Protein AF-Q2H5M7-F1 (afdb_monomer_lite)

Organism: Chaetomium globosum (strain ATCC 6205 / CBS 148.51 / DSM 1962 / NBRC 6347 / NRRL 1970) (NCBI:txid306901)

Radius of gyration: 56.53 Å; chains: 1; bounding box: 96×39×162 Å

Sequence (208 aa):
MTDFNNRRKSEQCAASESHHDEADDTHYQDSTDSLDLLLLPDGDDDDLNPNPDDHDAREHLRPSTTTKIITMAVVIVAVLLLGFVVVEGARALANIAATVVSCIHICCERGRAMIEAAIDRAHRHAVESEARMDALLENHRAPIDDFSARMDEFRARMHDYHARMDNSWAGRNRNHDGDPLGGFGAGLYDTEADLEDIGALLDDLLAD

pLDDT: mean 70.84, std 22.93, range [33.31, 96.94]

Structure (mmCIF, N/CA/C/O backbone):
data_AF-Q2H5M7-F1
#
_entry.id   AF-Q2H5M7-F1
#
loop_
_atom_site.group_PDB
_atom_site.id
_atom_site.type_symbol
_atom_site.label_atom_id
_atom_site.label_alt_id
_atom_site.label_comp_id
_atom_site.label_asym_id
_atom_site.label_entity_id
_atom_site.label_seq_id
_atom_site.pdbx_PDB_ins_code
_atom_site.Cartn_x
_atom_site.Cartn_y
_atom_site.Cartn_z
_atom_site.occupancy
_atom_site.B_iso_or_equiv
_atom_site.auth_seq_id
_atom_site.auth_comp_id
_atom_site.auth_asym_id
_atom_site.auth_atom_id
_atom_site.pdbx_PDB_model_num
ATOM 1 N N . MET A 1 1 ? -13.305 0.702 -23.051 1.00 49.25 1 MET A N 1
ATOM 2 C CA . MET A 1 1 ? -14.562 0.614 -22.281 1.00 49.25 1 MET A CA 1
ATOM 3 C C . MET A 1 1 ? -14.812 -0.850 -21.969 1.00 49.25 1 MET A C 1
ATOM 5 O O . MET A 1 1 ? -15.541 -1.468 -22.718 1.00 49.25 1 MET A O 1
ATOM 9 N N . THR A 1 2 ? -14.145 -1.377 -20.931 1.00 41.59 2 THR A N 1
ATOM 10 C CA . THR A 1 2 ? -14.387 -2.670 -20.246 1.00 41.59 2 THR A CA 1
ATOM 11 C C . THR A 1 2 ? -13.198 -2.926 -19.318 1.00 41.59 2 THR A C 1
ATOM 13 O O . THR A 1 2 ? -12.205 -3.464 -19.775 1.00 41.59 2 THR A O 1
ATOM 16 N N . ASP A 1 3 ? -13.265 -2.469 -18.062 1.00 41.31 3 ASP A N 1
ATOM 17 C CA . ASP A 1 3 ? -12.478 -3.048 -16.948 1.00 41.31 3 ASP A CA 1
ATOM 18 C C . ASP A 1 3 ? -12.943 -2.526 -15.575 1.00 41.31 3 ASP A C 1
ATOM 20 O O . ASP A 1 3 ? -12.174 -2.170 -14.688 1.00 41.31 3 ASP A O 1
ATOM 24 N N . PHE A 1 4 ? -14.265 -2.475 -15.384 1.00 42.41 4 PHE A N 1
ATOM 25 C CA . PHE A 1 4 ? -14.885 -2.079 -14.111 1.00 42.41 4 PHE A CA 1
ATOM 26 C C . PHE A 1 4 ? -15.520 -3.250 -13.342 1.00 42.41 4 PHE A C 1
ATOM 28 O O . PHE A 1 4 ? -16.148 -3.034 -12.309 1.00 42.41 4 PHE A O 1
ATOM 35 N N . ASN A 1 5 ? -15.344 -4.495 -13.801 1.00 47.84 5 ASN A N 1
ATOM 36 C CA . ASN A 1 5 ? -16.128 -5.633 -13.302 1.00 47.84 5 ASN A CA 1
ATOM 37 C C . ASN A 1 5 ? -15.417 -6.586 -12.330 1.00 47.84 5 ASN A C 1
ATOM 39 O O . ASN A 1 5 ? -16.055 -7.526 -11.867 1.00 47.84 5 ASN A O 1
ATOM 43 N N . ASN A 1 6 ? -14.165 -6.337 -11.932 1.00 44.22 6 ASN A N 1
ATOM 44 C CA . ASN A 1 6 ? -13.451 -7.247 -11.019 1.00 44.22 6 ASN A CA 1
ATOM 45 C C . ASN A 1 6 ? -13.185 -6.708 -9.603 1.00 44.22 6 ASN A C 1
ATOM 47 O O . ASN A 1 6 ? -12.490 -7.356 -8.827 1.00 44.22 6 ASN A O 1
ATOM 51 N N . ARG A 1 7 ? -13.790 -5.578 -9.203 1.00 41.72 7 ARG A N 1
ATOM 52 C CA . ARG A 1 7 ? -13.573 -4.969 -7.870 1.00 41.72 7 ARG A CA 1
ATOM 53 C C . ARG A 1 7 ? -14.786 -4.985 -6.929 1.00 41.72 7 ARG A C 1
ATOM 55 O O . ARG A 1 7 ? -14.867 -4.172 -6.018 1.00 41.72 7 ARG A O 1
ATOM 62 N N . ARG A 1 8 ? -15.736 -5.902 -7.136 1.00 43.94 8 ARG A N 1
ATOM 63 C CA . ARG A 1 8 ? -16.896 -6.100 -6.238 1.00 43.94 8 ARG A CA 1
ATOM 64 C C . ARG A 1 8 ? -17.046 -7.528 -5.706 1.00 43.94 8 ARG A C 1
ATOM 66 O O . ARG A 1 8 ? -18.112 -7.891 -5.230 1.00 43.94 8 ARG A O 1
ATOM 73 N N . LYS A 1 9 ? -15.990 -8.346 -5.780 1.00 41.69 9 LYS A N 1
ATOM 74 C CA . LYS A 1 9 ? -16.048 -9.768 -5.397 1.00 41.69 9 LYS A CA 1
ATOM 75 C C . LYS A 1 9 ? -15.256 -10.150 -4.140 1.00 41.69 9 LYS A C 1
ATOM 77 O O . LYS A 1 9 ? -15.117 -11.335 -3.875 1.00 41.69 9 LYS A O 1
ATOM 82 N N . SER A 1 10 ? -14.767 -9.185 -3.354 1.00 40.69 10 SER A N 1
ATOM 83 C CA . SER A 1 10 ? -14.049 -9.467 -2.094 1.00 40.69 10 SER A CA 1
ATOM 84 C C . SER A 1 10 ? -14.607 -8.759 -0.855 1.00 40.69 10 SER A C 1
ATOM 86 O O . SER A 1 10 ? -14.006 -8.843 0.208 1.00 40.69 10 SER A O 1
ATOM 88 N N . GLU A 1 11 ? -15.757 -8.093 -0.957 1.00 40.66 11 GLU A N 1
ATOM 89 C CA . GLU A 1 11 ? -16.426 -7.444 0.179 1.00 40.66 11 GLU A CA 1
ATOM 90 C C . GLU A 1 11 ? -17.858 -7.969 0.304 1.00 40.66 11 GLU A C 1
ATOM 92 O O . GLU A 1 11 ? -18.816 -7.237 0.095 1.00 40.66 11 GLU A O 1
ATOM 97 N N . GLN A 1 12 ? -18.010 -9.269 0.565 1.00 40.12 12 GLN A N 1
ATOM 98 C CA . GLN A 1 12 ? -19.284 -9.872 0.982 1.00 40.12 12 GLN A CA 1
ATOM 99 C C . GLN A 1 12 ? -19.043 -11.291 1.528 1.00 40.12 12 GLN A C 1
ATOM 101 O O . GLN A 1 12 ? -19.531 -12.278 1.000 1.00 40.12 12 GLN A O 1
ATOM 106 N N . CYS A 1 13 ? -18.254 -11.396 2.598 1.00 40.41 13 CYS A N 1
ATOM 107 C CA . CYS A 1 13 ? -18.181 -12.600 3.431 1.00 40.41 13 CYS A CA 1
ATOM 108 C C . CYS A 1 13 ? -18.216 -12.178 4.902 1.00 40.41 13 CYS A C 1
ATOM 110 O O . CYS A 1 13 ? -17.179 -12.184 5.552 1.00 40.41 13 CYS A O 1
ATOM 112 N N . ALA A 1 14 ? -19.377 -11.721 5.385 1.00 41.59 14 ALA A N 1
ATOM 113 C CA . ALA A 1 14 ? -19.792 -11.777 6.797 1.00 41.59 14 ALA A CA 1
ATOM 114 C C . ALA A 1 14 ? -21.118 -11.021 6.996 1.00 41.59 14 ALA A C 1
ATOM 116 O O . ALA A 1 14 ? -21.173 -10.029 7.714 1.00 41.59 14 ALA A O 1
ATOM 117 N N . ALA A 1 15 ? -22.190 -11.457 6.340 1.00 40.22 15 ALA A N 1
ATOM 118 C CA . ALA A 1 15 ? -23.546 -11.173 6.800 1.00 40.22 15 ALA A CA 1
ATOM 119 C C . ALA A 1 15 ? -24.530 -12.105 6.092 1.00 40.22 15 ALA A C 1
ATOM 121 O O . ALA A 1 15 ? -24.390 -12.353 4.896 1.00 40.22 15 ALA A O 1
ATOM 122 N N . SER A 1 16 ? -25.557 -12.517 6.835 1.00 41.56 16 SER A N 1
ATOM 123 C CA . SER A 1 16 ? -26.788 -13.186 6.390 1.00 41.56 16 SER A CA 1
ATOM 124 C C . SER A 1 16 ? -26.665 -14.625 5.879 1.00 41.56 16 SER A C 1
ATOM 126 O O . SER A 1 16 ? -26.624 -14.872 4.681 1.00 41.56 16 SER A O 1
ATOM 128 N N . GLU A 1 17 ? -26.772 -15.574 6.810 1.00 35.78 17 GLU A N 1
ATOM 129 C CA . GLU A 1 17 ? -27.404 -16.866 6.534 1.00 35.78 17 GLU A CA 1
ATOM 130 C C . GLU A 1 17 ? -28.449 -17.119 7.630 1.00 35.78 17 GLU A C 1
ATOM 132 O O . GLU A 1 17 ? -28.145 -17.476 8.767 1.00 35.78 17 GLU A O 1
ATOM 137 N N . SER A 1 18 ? -29.694 -16.788 7.293 1.00 35.53 18 SER A N 1
ATOM 138 C CA . SER A 1 18 ? -30.899 -17.036 8.079 1.00 35.53 18 SER A CA 1
ATOM 139 C C . SER A 1 18 ? -32.013 -17.455 7.121 1.00 35.53 18 SER A C 1
ATOM 141 O O . SER A 1 18 ? -32.457 -16.624 6.333 1.00 35.53 18 SER A O 1
ATOM 143 N N . HIS A 1 19 ? -32.420 -18.723 7.180 1.00 33.31 19 HIS A N 1
ATOM 144 C CA . HIS A 1 19 ? -33.776 -19.263 6.955 1.00 33.31 19 HIS A CA 1
ATOM 145 C C . HIS A 1 19 ? -33.674 -20.799 7.063 1.00 33.31 19 HIS A C 1
ATOM 147 O O . HIS A 1 19 ? -32.799 -21.390 6.444 1.00 33.31 19 HIS A O 1
ATOM 153 N N . HIS A 1 20 ? -34.264 -21.414 8.093 1.00 34.91 20 HIS A N 1
ATOM 154 C CA . HIS A 1 20 ? -35.629 -21.977 8.154 1.00 34.91 20 HIS A CA 1
ATOM 155 C C . HIS A 1 20 ? -35.854 -23.190 7.244 1.00 34.91 20 HIS A C 1
ATOM 157 O O . HIS A 1 20 ? -35.873 -23.029 6.036 1.00 34.91 20 HIS A O 1
ATOM 163 N N . ASP A 1 21 ? -36.052 -24.341 7.896 1.00 38.50 21 ASP A N 1
ATOM 164 C CA . ASP A 1 21 ? -37.093 -25.366 7.688 1.00 38.50 21 ASP A CA 1
ATOM 165 C C . ASP A 1 21 ? -37.137 -26.131 9.038 1.00 38.50 21 ASP A C 1
ATOM 167 O O . ASP A 1 21 ? -36.119 -26.659 9.482 1.00 38.50 21 ASP A O 1
ATOM 171 N N . GLU A 1 22 ? -38.084 -25.898 9.949 1.00 38.22 22 GLU A N 1
ATOM 172 C CA . GLU A 1 22 ? -39.487 -26.350 9.972 1.00 38.22 22 GLU A CA 1
ATOM 173 C C . GLU A 1 22 ? -39.629 -27.875 10.171 1.00 38.22 22 GLU A C 1
ATOM 175 O O . GLU A 1 22 ? -39.551 -28.672 9.243 1.00 38.22 22 GLU A O 1
ATOM 180 N N . ALA A 1 23 ? -39.804 -28.251 11.441 1.00 40.84 23 ALA A N 1
ATOM 181 C CA . ALA A 1 23 ? -40.505 -29.434 11.949 1.00 40.84 23 ALA A CA 1
ATOM 182 C C . ALA A 1 23 ? -40.756 -29.125 13.440 1.00 40.84 23 ALA A C 1
ATOM 184 O O . ALA A 1 23 ? -39.828 -29.125 14.245 1.00 40.84 23 ALA A O 1
ATOM 185 N N . ASP A 1 24 ? -41.856 -28.451 13.764 1.00 37.25 24 ASP A N 1
ATOM 186 C CA . ASP A 1 24 ? -43.160 -29.072 14.023 1.00 37.25 24 ASP A CA 1
ATOM 187 C C . ASP A 1 24 ? -43.088 -29.969 15.266 1.00 37.25 24 ASP A C 1
ATOM 189 O O . ASP A 1 24 ? -42.767 -31.149 15.190 1.00 37.25 24 ASP A O 1
ATOM 193 N N . ASP A 1 25 ? -43.308 -29.355 16.428 1.00 41.97 25 ASP A N 1
ATOM 194 C CA . ASP A 1 25 ? -44.145 -29.975 17.447 1.00 41.97 25 ASP A CA 1
ATOM 195 C C . ASP A 1 25 ? -44.762 -28.882 18.328 1.00 41.97 25 ASP A C 1
ATOM 197 O O . ASP A 1 25 ? -44.135 -28.173 19.119 1.00 41.97 25 ASP A O 1
ATOM 201 N N . THR A 1 26 ? -46.048 -28.730 18.072 1.00 47.38 26 THR A N 1
ATOM 202 C CA . THR A 1 26 ? -47.086 -27.992 18.770 1.00 47.38 26 THR A CA 1
ATOM 203 C C . THR A 1 26 ? -46.989 -28.017 20.300 1.00 47.38 26 THR A C 1
ATOM 205 O O . THR A 1 26 ? -47.054 -29.082 20.908 1.00 47.38 26 THR A O 1
ATOM 208 N N . HIS A 1 27 ? -47.018 -26.839 20.933 1.00 36.56 27 HIS A N 1
ATOM 209 C CA . HIS A 1 27 ? -48.051 -26.538 21.934 1.00 36.56 27 HIS A CA 1
ATOM 210 C C . HIS A 1 27 ? -48.097 -25.034 22.246 1.00 36.56 27 HIS A C 1
ATOM 212 O O . HIS A 1 27 ? -47.328 -24.503 23.043 1.00 36.56 27 HIS A O 1
ATOM 218 N N . TYR A 1 28 ? -49.039 -24.349 21.601 1.00 40.56 28 TYR A N 1
ATOM 219 C CA . TYR A 1 28 ? -49.563 -23.061 22.043 1.00 40.56 28 TYR A CA 1
ATOM 220 C C . TYR A 1 28 ? -50.776 -23.337 22.935 1.00 40.56 28 TYR A C 1
ATOM 222 O O . TYR A 1 28 ? -51.647 -24.102 22.525 1.00 40.56 28 TYR A O 1
ATOM 230 N N . GLN A 1 29 ? -50.806 -22.731 24.120 1.00 36.44 29 GLN A N 1
ATOM 231 C CA . GLN A 1 29 ? -51.981 -22.273 24.885 1.00 36.44 29 GLN A CA 1
ATOM 232 C C . GLN A 1 29 ? -51.416 -21.728 26.205 1.00 36.44 29 GLN A C 1
ATOM 234 O O . GLN A 1 29 ? -50.923 -22.476 27.039 1.00 36.44 29 GLN A O 1
ATOM 239 N N . ASP A 1 30 ? -51.168 -20.425 26.320 1.00 38.91 30 ASP A N 1
ATOM 240 C CA . ASP A 1 30 ? -52.175 -19.402 26.642 1.00 38.91 30 ASP A CA 1
ATOM 241 C C . ASP A 1 30 ? -53.182 -19.891 27.685 1.00 38.91 30 ASP A C 1
ATOM 243 O O . ASP A 1 30 ? -54.111 -20.629 27.369 1.00 38.91 30 ASP A O 1
ATOM 247 N N . SER A 1 31 ? -52.930 -19.528 28.942 1.00 44.53 31 SER A N 1
ATOM 248 C CA . SER A 1 31 ? -53.847 -19.668 30.076 1.00 44.53 31 SER A CA 1
ATOM 249 C C . SER A 1 31 ? -53.333 -18.802 31.231 1.00 44.53 31 SER A C 1
ATOM 251 O O . SER A 1 31 ? -52.91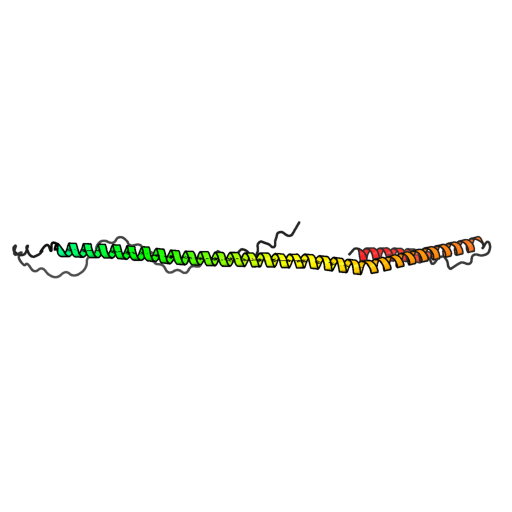7 -19.289 32.281 1.00 44.53 31 SER A O 1
ATOM 253 N N . THR A 1 32 ? -53.329 -17.486 31.033 1.00 49.38 32 THR A N 1
ATOM 254 C CA . THR A 1 32 ? -53.773 -16.612 32.122 1.00 49.38 32 THR A CA 1
ATOM 255 C C . THR A 1 32 ? -55.296 -16.658 32.101 1.00 49.38 32 THR A C 1
ATOM 257 O O . THR A 1 32 ? -55.874 -16.311 31.079 1.00 49.38 32 THR A O 1
ATOM 260 N N . ASP A 1 33 ? -55.884 -17.115 33.208 1.00 41.78 33 ASP A N 1
ATOM 261 C CA . ASP A 1 33 ? -57.319 -17.221 33.530 1.00 41.78 33 ASP A CA 1
ATOM 262 C C . ASP A 1 33 ? -57.863 -18.655 33.593 1.00 41.78 33 ASP A C 1
ATOM 264 O O . ASP A 1 33 ? -58.466 -19.181 32.663 1.00 41.78 33 ASP A O 1
ATOM 268 N N . SER A 1 34 ? -57.753 -19.247 34.783 1.00 41.75 34 SER A N 1
ATOM 269 C CA . SER A 1 34 ? -58.792 -20.133 35.311 1.00 41.75 34 SER A CA 1
ATOM 270 C C . SER A 1 34 ? -58.823 -20.018 36.835 1.00 41.75 34 SER A C 1
ATOM 272 O O . SER A 1 34 ? -58.061 -20.661 37.560 1.00 41.75 34 SER A O 1
ATOM 274 N N . LEU A 1 35 ? -59.702 -19.130 37.294 1.00 46.97 35 LEU A N 1
ATOM 275 C CA . LEU A 1 35 ? -60.385 -19.252 38.574 1.00 46.97 35 LEU A CA 1
ATOM 276 C C . LEU A 1 35 ? -61.159 -20.585 38.620 1.00 46.97 35 LEU A C 1
ATOM 278 O O . LEU A 1 35 ? -61.612 -21.065 37.585 1.00 46.97 35 LEU A O 1
ATOM 282 N N . ASP A 1 36 ? -61.360 -21.085 39.840 1.00 41.19 36 ASP A N 1
ATOM 283 C CA . ASP A 1 36 ? -62.400 -22.040 40.253 1.00 41.19 36 ASP A CA 1
ATOM 284 C C . ASP A 1 36 ? -62.380 -23.482 39.708 1.00 41.19 36 ASP A C 1
ATOM 286 O O . ASP A 1 36 ? -62.808 -23.760 38.593 1.00 41.19 36 ASP A O 1
ATOM 290 N N . LEU A 1 37 ? -61.987 -24.423 40.579 1.00 39.94 37 LEU A N 1
ATOM 291 C CA . LEU A 1 37 ? -62.808 -25.535 41.117 1.00 39.94 37 LEU A CA 1
ATOM 292 C C . LEU A 1 37 ? -61.869 -26.433 41.958 1.00 39.94 37 LEU A C 1
ATOM 294 O O . LEU A 1 37 ? -60.904 -26.987 41.444 1.00 39.94 37 LEU A O 1
ATOM 298 N N . LEU A 1 38 ? -61.967 -26.448 43.290 1.00 46.41 38 LEU A N 1
ATOM 299 C CA . LEU A 1 38 ? -62.841 -27.338 44.075 1.00 46.41 38 LEU A CA 1
ATOM 300 C C . LEU A 1 38 ? -62.693 -28.828 43.718 1.00 46.41 38 LEU A C 1
ATOM 302 O O . LEU A 1 38 ? -63.298 -29.289 42.757 1.00 46.41 38 LEU A O 1
ATOM 306 N N . LEU A 1 39 ? -61.915 -29.547 44.539 1.00 38.91 39 LEU A N 1
ATOM 307 C CA . LEU A 1 39 ? -62.195 -30.849 45.185 1.00 38.91 39 LEU A CA 1
ATOM 308 C C . LEU A 1 39 ? -60.880 -31.304 45.862 1.00 38.91 39 LEU A C 1
ATOM 310 O O . LEU A 1 39 ? -59.858 -31.414 45.194 1.00 38.91 39 LEU A O 1
ATOM 314 N N . LEU A 1 40 ? -60.785 -31.444 47.186 1.00 44.25 40 LEU A N 1
ATOM 315 C CA . LEU A 1 40 ? -61.232 -32.583 48.013 1.00 44.25 40 LEU A CA 1
ATOM 316 C C . LEU A 1 40 ? -60.976 -32.253 49.508 1.00 44.25 40 LEU A C 1
ATOM 318 O O . LEU A 1 40 ? -60.097 -31.425 49.763 1.00 44.25 40 LEU A O 1
ATOM 322 N N . PRO A 1 41 ? -61.536 -32.983 50.497 1.00 48.75 41 PRO A N 1
ATOM 323 C CA . PRO A 1 41 ? -62.691 -33.887 50.492 1.00 48.75 41 PRO A CA 1
ATOM 324 C C . PRO A 1 41 ? -63.793 -33.443 51.486 1.00 48.75 41 PRO A C 1
ATOM 326 O O . PRO A 1 41 ? -63.537 -32.689 52.422 1.00 48.75 41 PRO A O 1
ATOM 329 N N . ASP A 1 42 ? -65.009 -33.954 51.286 1.00 50.47 42 ASP A N 1
ATOM 330 C CA . ASP A 1 42 ? -66.069 -33.959 52.302 1.00 50.47 42 ASP A CA 1
ATOM 331 C C . ASP A 1 42 ? -65.727 -34.922 53.453 1.00 50.47 42 ASP A C 1
ATOM 333 O O . ASP A 1 42 ? -65.162 -35.997 53.224 1.00 50.47 42 ASP A O 1
ATOM 337 N N . GLY A 1 43 ? -66.143 -34.538 54.661 1.00 45.44 43 GLY A N 1
ATOM 338 C CA . GLY A 1 43 ? -66.172 -35.355 55.878 1.00 45.44 43 GLY A CA 1
ATOM 339 C C . GLY A 1 43 ? -65.513 -34.615 57.045 1.00 45.44 43 GLY A C 1
ATOM 340 O O . GLY A 1 43 ? -64.321 -34.333 56.999 1.00 45.44 43 GLY A O 1
ATOM 341 N N . ASP A 1 44 ? -66.185 -34.224 58.117 1.00 42.72 44 ASP A N 1
ATOM 342 C CA . ASP A 1 44 ? -67.534 -34.500 58.590 1.00 42.72 44 ASP A CA 1
ATOM 343 C C . ASP A 1 44 ? -67.933 -33.355 59.534 1.00 42.72 44 ASP A C 1
ATOM 345 O O . ASP A 1 44 ? -67.081 -32.683 60.126 1.00 42.72 44 ASP A O 1
ATOM 349 N N . ASP A 1 45 ? -69.238 -33.146 59.652 1.00 54.72 45 ASP A N 1
ATOM 350 C CA . ASP A 1 45 ? -69.865 -32.323 60.673 1.00 54.72 45 ASP A CA 1
ATOM 351 C C . ASP A 1 45 ? -69.473 -32.813 62.075 1.00 54.72 45 ASP A C 1
ATOM 353 O O . ASP A 1 45 ? -69.751 -33.955 62.431 1.00 54.72 45 ASP A O 1
ATOM 357 N N . ASP A 1 46 ? -68.903 -31.933 62.897 1.00 52.09 46 ASP A N 1
ATOM 358 C CA . ASP A 1 46 ? -68.995 -32.059 64.350 1.00 52.09 46 ASP A CA 1
ATOM 359 C C . ASP A 1 46 ? -69.268 -30.680 64.959 1.00 52.09 46 ASP A C 1
ATOM 361 O O . ASP A 1 46 ? -68.416 -29.789 65.041 1.00 52.09 46 ASP A O 1
ATOM 365 N N . ASP A 1 47 ? -70.522 -30.533 65.378 1.00 55.12 47 ASP A N 1
ATOM 366 C CA . ASP A 1 47 ? -71.047 -29.503 66.256 1.00 55.12 47 ASP A CA 1
ATOM 367 C C . ASP A 1 47 ? -70.179 -29.334 67.513 1.00 55.12 47 ASP A C 1
ATOM 369 O O . ASP A 1 47 ? -70.326 -30.060 68.499 1.00 55.12 47 ASP A O 1
ATOM 373 N N . LEU A 1 48 ? -69.337 -28.302 67.548 1.00 55.03 48 LEU A N 1
ATOM 374 C CA . LEU A 1 48 ? -68.791 -27.776 68.798 1.00 55.03 48 LEU A CA 1
ATOM 375 C C . LEU A 1 48 ? -68.964 -26.258 68.843 1.00 55.03 48 LEU A C 1
ATOM 377 O O . LEU A 1 48 ? -68.108 -25.478 68.439 1.00 55.03 48 LEU A O 1
ATOM 381 N N . ASN A 1 49 ? -70.147 -25.882 69.338 1.00 52.09 49 ASN A N 1
ATOM 382 C CA . ASN A 1 49 ? -70.428 -24.744 70.213 1.00 52.09 49 ASN A CA 1
ATOM 383 C C . ASN A 1 49 ? -69.281 -23.710 70.332 1.00 52.09 49 ASN A C 1
ATOM 385 O O . ASN A 1 49 ? -68.286 -23.995 71.006 1.00 52.09 49 ASN A O 1
ATOM 389 N N . PRO A 1 50 ? -69.409 -22.502 69.752 1.00 49.09 50 PRO A N 1
ATOM 390 C CA . PRO A 1 50 ? -68.367 -21.496 69.853 1.00 49.09 50 PRO A CA 1
ATOM 391 C C . PRO A 1 50 ? -68.309 -20.991 71.293 1.00 49.09 50 PRO A C 1
ATOM 393 O O . PRO A 1 50 ? -69.199 -20.281 71.760 1.00 49.09 50 PRO A O 1
ATOM 396 N N . ASN A 1 51 ? -67.246 -21.359 72.003 1.00 50.78 51 ASN A N 1
ATOM 397 C CA . ASN A 1 51 ? -66.862 -20.653 73.211 1.00 50.78 51 ASN A CA 1
ATOM 398 C C . ASN A 1 51 ? -66.405 -19.239 72.787 1.00 50.78 51 ASN A C 1
ATOM 400 O O . ASN A 1 51 ? -65.483 -19.135 71.976 1.00 50.78 51 ASN A O 1
ATOM 404 N N . PRO A 1 52 ? -67.032 -18.149 73.259 1.00 54.62 52 PRO A N 1
ATOM 405 C CA . PRO A 1 52 ? -66.718 -16.793 72.799 1.00 54.62 52 PRO A CA 1
ATOM 406 C C . PRO A 1 52 ? -65.398 -16.213 73.350 1.00 54.62 52 PRO A C 1
ATOM 408 O O . PRO A 1 52 ? -65.123 -15.038 73.117 1.00 54.62 52 PRO A O 1
ATOM 411 N N . ASP A 1 53 ? -64.568 -17.009 74.030 1.00 57.34 53 ASP A N 1
ATOM 412 C CA . ASP A 1 53 ? -63.442 -16.506 74.831 1.00 57.34 53 ASP A CA 1
ATOM 413 C C . ASP A 1 53 ? -62.041 -16.662 74.197 1.00 57.34 53 ASP A C 1
ATOM 415 O O . ASP A 1 53 ? -61.063 -16.211 74.784 1.00 57.34 53 ASP A O 1
ATOM 419 N N . ASP A 1 54 ? -61.905 -17.206 72.980 1.00 53.22 54 ASP A N 1
ATOM 420 C CA . ASP A 1 54 ? -60.586 -17.424 72.343 1.00 53.22 54 ASP A CA 1
ATOM 421 C C . ASP A 1 54 ? -60.227 -16.388 71.256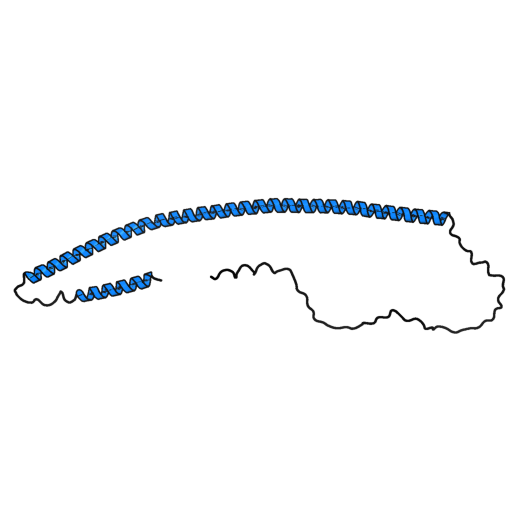 1.00 53.22 54 ASP A C 1
ATOM 423 O O . ASP A 1 54 ? -59.496 -16.674 70.302 1.00 53.22 54 ASP A O 1
ATOM 427 N N . HIS A 1 55 ? -60.718 -15.150 71.381 1.00 49.94 55 HIS A N 1
ATOM 428 C CA . HIS A 1 55 ? -60.442 -14.094 70.397 1.00 49.94 55 HIS A CA 1
ATOM 429 C C . HIS A 1 55 ? -59.121 -13.322 70.599 1.00 49.94 55 HIS A C 1
ATOM 431 O O . HIS A 1 55 ? -58.775 -12.496 69.751 1.00 49.94 55 HIS A O 1
ATOM 437 N N . ASP A 1 56 ? -58.332 -13.641 71.630 1.00 52.19 56 ASP A N 1
ATOM 438 C CA . ASP A 1 56 ? -57.172 -12.826 72.036 1.00 52.19 56 ASP A CA 1
ATOM 439 C C . ASP A 1 56 ? -55.786 -13.367 71.622 1.00 52.19 56 ASP A C 1
ATOM 441 O O . ASP A 1 56 ? -54.773 -12.713 71.862 1.00 52.19 56 ASP A O 1
ATOM 445 N N . ALA A 1 57 ? -55.687 -14.511 70.934 1.00 49.97 57 ALA A N 1
ATOM 446 C CA . ALA A 1 57 ? -54.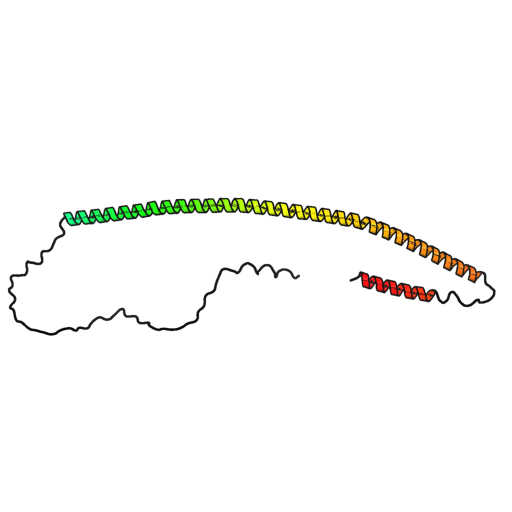382 -15.101 70.581 1.00 49.97 57 ALA A CA 1
ATOM 447 C C . ALA A 1 57 ? -53.828 -14.704 69.197 1.00 49.97 57 ALA A C 1
ATOM 449 O O . ALA A 1 57 ? -52.767 -15.178 68.789 1.00 49.97 57 ALA A O 1
ATOM 450 N N . ARG A 1 58 ? -54.488 -13.799 68.460 1.00 46.81 58 ARG A N 1
ATOM 451 C CA . ARG A 1 58 ? -53.830 -13.085 67.352 1.00 46.81 58 ARG A CA 1
ATOM 452 C C . ARG A 1 58 ? -53.077 -11.899 67.934 1.00 46.81 58 ARG A C 1
ATOM 454 O O . ARG A 1 58 ? -53.439 -10.746 67.713 1.00 46.81 58 ARG A O 1
ATOM 461 N N . GLU A 1 59 ? -52.011 -12.201 68.672 1.00 47.59 59 GLU A N 1
ATOM 462 C CA . GLU A 1 59 ? -50.983 -11.223 68.995 1.00 47.59 59 GLU A CA 1
ATOM 463 C C . GLU A 1 59 ? -50.551 -10.558 67.687 1.00 47.59 59 GLU A C 1
ATOM 465 O O . GLU A 1 59 ? -49.835 -11.118 66.852 1.00 47.59 59 GLU A O 1
ATOM 470 N N . HIS A 1 60 ? -51.022 -9.330 67.489 1.00 52.19 60 HIS A N 1
ATOM 471 C CA . HIS A 1 60 ? -50.380 -8.374 66.621 1.00 52.19 60 HIS A CA 1
ATOM 472 C C . HIS A 1 60 ? -48.947 -8.219 67.130 1.00 52.19 60 HIS A C 1
ATOM 474 O O . HIS A 1 60 ? -48.672 -7.370 67.979 1.00 52.19 60 HIS A O 1
ATOM 480 N N . LEU A 1 61 ? -48.037 -9.037 66.595 1.00 57.16 61 LEU A N 1
ATOM 481 C CA . LEU A 1 61 ? -46.594 -8.840 66.634 1.00 57.16 61 LEU A CA 1
ATOM 482 C C . LEU A 1 61 ? -46.307 -7.517 65.922 1.00 57.16 61 LEU A C 1
ATOM 484 O O . LEU A 1 61 ? -45.888 -7.464 64.767 1.00 57.16 61 LEU A O 1
ATOM 488 N N . ARG A 1 62 ? -46.594 -6.408 66.612 1.00 62.34 62 ARG A N 1
ATOM 489 C CA . ARG A 1 62 ? -46.109 -5.087 66.254 1.00 62.34 62 ARG A CA 1
ATOM 490 C C . ARG A 1 62 ? -44.600 -5.253 66.146 1.00 62.34 62 ARG A C 1
ATOM 492 O O . ARG A 1 62 ? -43.981 -5.604 67.152 1.00 62.34 62 ARG A O 1
ATOM 499 N N . PRO A 1 63 ? -44.004 -5.041 64.960 1.00 64.62 63 PRO A N 1
ATOM 500 C CA . PRO A 1 63 ? -42.572 -5.196 64.811 1.00 64.62 63 PRO A CA 1
ATOM 501 C C . PRO A 1 63 ? -41.908 -4.282 65.832 1.00 64.62 63 PRO A C 1
ATOM 503 O O . PRO A 1 63 ? -42.118 -3.062 65.815 1.00 64.62 63 PRO A O 1
ATOM 506 N N . SER A 1 64 ? -41.168 -4.908 66.749 1.00 78.31 64 SER A N 1
ATOM 507 C CA . SER A 1 64 ? -40.383 -4.223 67.764 1.00 78.31 64 SER A CA 1
ATOM 508 C C . SER A 1 64 ? -39.540 -3.147 67.083 1.00 78.31 64 SER A C 1
ATOM 510 O O . SER A 1 64 ? -39.060 -3.329 65.959 1.00 78.31 64 SER A O 1
ATOM 512 N N . THR A 1 65 ? -39.352 -2.009 67.749 1.00 85.69 65 THR A N 1
ATOM 513 C CA . THR A 1 65 ? -38.496 -0.917 67.266 1.00 85.69 65 THR A CA 1
ATOM 514 C C . THR A 1 65 ? -37.124 -1.446 66.837 1.00 85.69 65 THR A C 1
ATOM 516 O O . THR A 1 65 ? -36.576 -1.004 65.830 1.00 85.69 65 THR A O 1
ATOM 519 N N . THR A 1 66 ? -36.625 -2.475 67.526 1.00 86.56 66 THR A N 1
ATOM 520 C CA . THR A 1 66 ? -35.387 -3.186 67.204 1.00 86.56 66 THR A CA 1
ATOM 521 C C . THR A 1 66 ? -35.429 -3.850 65.826 1.00 86.56 66 THR A C 1
ATOM 523 O O . THR A 1 66 ? -34.492 -3.690 65.052 1.00 86.56 66 THR A O 1
ATOM 526 N N . THR A 1 67 ? -36.521 -4.532 65.467 1.00 88.69 67 THR A N 1
ATOM 527 C CA . THR A 1 67 ? -36.682 -5.169 64.149 1.00 88.69 67 THR A CA 1
ATOM 528 C C . THR A 1 67 ? -36.661 -4.129 63.034 1.00 88.69 67 THR A C 1
ATOM 530 O O . THR A 1 67 ? -35.973 -4.328 62.039 1.00 88.69 67 THR A O 1
ATOM 533 N N . LYS A 1 68 ? -37.338 -2.987 63.230 1.00 90.56 68 LYS A N 1
ATOM 534 C CA . LYS A 1 68 ? -37.350 -1.882 62.255 1.00 90.56 68 LYS A CA 1
ATOM 535 C C . LYS A 1 68 ? -35.957 -1.290 62.048 1.00 90.56 68 LYS A C 1
ATOM 537 O O . LYS A 1 68 ? -35.547 -1.081 60.905 1.00 90.56 68 LYS A O 1
ATOM 542 N N . ILE A 1 69 ? -35.222 -1.063 63.139 1.00 93.50 69 ILE A N 1
ATOM 543 C CA . ILE A 1 69 ? -33.842 -0.561 63.099 1.00 93.50 69 ILE A CA 1
ATOM 544 C C . ILE A 1 69 ? -32.936 -1.552 62.361 1.00 93.50 69 ILE A C 1
ATOM 546 O O . ILE A 1 69 ? -32.189 -1.138 61.477 1.00 93.50 69 ILE A O 1
ATOM 550 N N . ILE A 1 70 ? -33.042 -2.852 62.656 1.00 94.44 70 ILE A N 1
ATOM 551 C CA . ILE A 1 70 ? -32.256 -3.891 61.978 1.00 94.44 70 ILE A CA 1
ATOM 552 C C . ILE A 1 70 ? -32.582 -3.923 60.482 1.00 94.44 70 ILE A C 1
ATOM 554 O O . ILE A 1 70 ? -31.665 -3.891 59.667 1.00 94.44 70 ILE A O 1
ATOM 558 N N . THR A 1 71 ? -33.861 -3.913 60.093 1.00 93.94 71 THR A N 1
ATOM 559 C CA . THR A 1 71 ? -34.235 -3.896 58.669 1.00 93.94 71 THR A CA 1
ATOM 560 C C . THR A 1 71 ? -33.718 -2.656 57.946 1.00 93.94 71 THR A C 1
ATOM 562 O O . THR A 1 71 ? -33.196 -2.778 56.842 1.00 93.94 71 THR A O 1
ATOM 565 N N . MET A 1 72 ? -33.788 -1.473 58.564 1.00 95.38 72 MET A N 1
ATOM 566 C CA . MET A 1 72 ? -33.237 -0.253 57.966 1.00 95.38 72 MET A CA 1
ATOM 567 C C . MET A 1 72 ? -31.717 -0.331 57.822 1.00 95.38 72 MET A C 1
ATOM 569 O O . MET A 1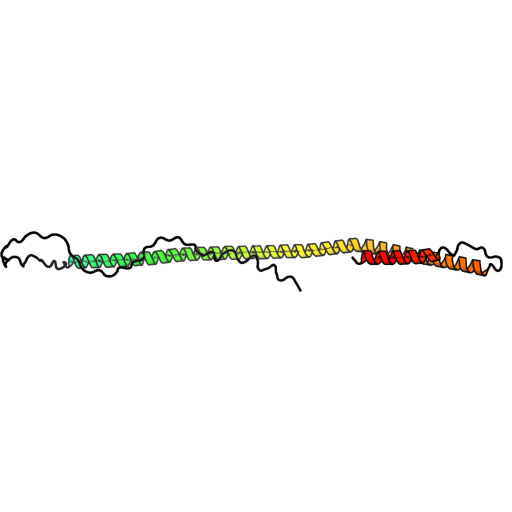 72 ? -31.190 0.018 56.770 1.00 95.38 72 MET A O 1
ATOM 573 N N . ALA A 1 73 ? -31.014 -0.841 58.836 1.00 94.94 73 ALA A N 1
ATOM 574 C CA . ALA A 1 73 ? -29.570 -1.035 58.773 1.00 94.94 73 ALA A CA 1
ATOM 575 C C . ALA A 1 73 ? -29.176 -2.003 57.646 1.00 94.94 73 ALA A C 1
ATOM 577 O O . ALA A 1 73 ? -28.269 -1.700 56.875 1.00 94.94 73 ALA A O 1
ATOM 578 N N . VAL A 1 74 ? -29.892 -3.123 57.491 1.00 96.25 74 VAL A N 1
ATOM 579 C CA . VAL A 1 74 ? -29.657 -4.089 56.405 1.00 96.25 74 VAL A CA 1
ATOM 580 C C . VAL A 1 74 ? -29.888 -3.450 55.036 1.00 96.25 74 VAL A C 1
ATOM 582 O O . VAL A 1 74 ? -29.055 -3.613 54.148 1.00 96.25 74 VAL A O 1
ATOM 585 N N . VAL A 1 75 ? -30.967 -2.680 54.865 1.00 96.94 75 VAL A N 1
ATOM 586 C CA . VAL A 1 75 ? -31.252 -1.978 53.603 1.00 96.94 75 VAL A CA 1
ATOM 587 C C . VAL A 1 75 ? -30.161 -0.954 53.283 1.00 96.94 75 VAL A C 1
ATOM 589 O O . VAL A 1 75 ? -29.681 -0.915 52.153 1.00 96.94 75 VAL A O 1
ATOM 592 N N . ILE A 1 76 ? -29.717 -0.165 54.266 1.00 96.81 76 ILE A N 1
ATOM 593 C CA . ILE A 1 76 ? -28.636 0.814 54.075 1.00 96.81 76 ILE A CA 1
ATOM 594 C C . ILE A 1 76 ? -27.345 0.109 53.652 1.00 96.81 76 ILE A C 1
ATOM 596 O O . ILE A 1 76 ? -26.715 0.518 52.679 1.00 96.81 76 ILE A O 1
ATOM 600 N N . VAL A 1 77 ? -26.967 -0.974 54.336 1.00 96.69 77 VAL A N 1
ATOM 601 C CA . VAL A 1 77 ? -25.773 -1.754 53.987 1.00 96.69 77 VAL A CA 1
ATOM 602 C C . VAL A 1 77 ? -25.897 -2.342 52.580 1.00 96.69 77 VAL A C 1
ATOM 604 O O . VAL A 1 77 ? -24.951 -2.241 51.804 1.00 96.69 77 VAL A O 1
ATOM 607 N N . ALA A 1 78 ? -27.059 -2.884 52.208 1.00 96.19 78 ALA A N 1
ATOM 608 C CA . ALA A 1 78 ? -27.291 -3.418 50.867 1.00 96.19 78 ALA A CA 1
ATOM 609 C C . ALA A 1 78 ? -27.137 -2.341 49.777 1.00 96.19 78 ALA A C 1
ATOM 611 O O . ALA A 1 78 ? -26.468 -2.579 48.773 1.00 96.19 78 ALA A O 1
ATOM 612 N N . VAL A 1 79 ? -27.688 -1.141 49.989 1.00 96.94 79 VAL A N 1
ATOM 613 C CA . VAL A 1 79 ? -27.553 -0.013 49.050 1.00 96.94 79 VAL A CA 1
ATOM 614 C C . VAL A 1 79 ? -26.099 0.449 48.937 1.00 96.94 79 VAL A C 1
ATOM 616 O O . VAL A 1 79 ? -25.622 0.695 47.830 1.00 96.94 79 VAL A O 1
ATOM 619 N N . LEU A 1 80 ? -25.369 0.529 50.053 1.00 96.00 80 LEU A N 1
ATOM 620 C CA . LEU A 1 80 ? -23.951 0.900 50.047 1.00 96.00 80 LEU A CA 1
ATOM 621 C C . LEU A 1 80 ? -23.092 -0.130 49.306 1.00 96.00 80 LEU A C 1
ATOM 623 O O . LEU A 1 80 ? -22.223 0.255 48.525 1.00 96.00 80 LEU A O 1
ATOM 627 N N . LEU A 1 81 ? -23.351 -1.425 49.504 1.00 95.50 81 LEU A N 1
ATOM 628 C CA . LEU A 1 81 ? -22.647 -2.495 48.796 1.00 95.50 81 LEU A CA 1
ATOM 629 C C . LEU A 1 81 ? -22.948 -2.472 47.295 1.00 95.50 81 LEU A C 1
ATOM 631 O O . LEU A 1 81 ? -22.020 -2.565 46.496 1.00 95.50 81 LEU A O 1
ATOM 635 N N . LEU A 1 82 ? -24.212 -2.281 46.902 1.00 95.50 82 LEU A N 1
ATOM 636 C CA . LEU A 1 82 ? -24.583 -2.120 45.493 1.00 95.50 82 LEU A CA 1
ATOM 637 C C . LEU A 1 82 ? -23.883 -0.908 44.866 1.00 95.50 82 LEU A C 1
ATOM 639 O O . LEU A 1 82 ? -23.305 -1.027 43.789 1.00 95.50 82 LEU A O 1
ATOM 643 N N . GLY A 1 83 ? -23.869 0.236 45.556 1.00 94.94 83 GLY A N 1
ATOM 644 C CA . GLY A 1 83 ? -23.154 1.428 45.101 1.00 94.94 83 GLY A CA 1
ATOM 645 C C . GLY A 1 83 ? -21.651 1.188 44.943 1.00 94.94 83 GLY A C 1
ATOM 646 O O . GLY A 1 83 ? -21.073 1.566 43.926 1.00 94.94 83 GLY A O 1
ATOM 647 N N . PHE A 1 84 ? -21.024 0.504 45.904 1.00 94.31 84 PHE A N 1
ATOM 648 C CA . PHE A 1 84 ? -19.607 0.149 45.834 1.00 94.31 84 PHE A CA 1
ATOM 649 C C . PHE A 1 84 ? -19.303 -0.771 44.644 1.00 94.31 84 PHE A C 1
ATOM 651 O O . PHE A 1 84 ? -18.380 -0.489 43.883 1.00 94.31 84 PHE A O 1
ATOM 658 N N . VAL A 1 85 ? -20.108 -1.818 44.428 1.00 95.31 85 VAL A N 1
ATOM 659 C CA . VAL A 1 85 ? -19.957 -2.737 43.286 1.00 95.31 85 VAL A CA 1
ATOM 660 C C . VAL A 1 85 ? -20.101 -1.999 41.955 1.00 95.31 85 VAL A C 1
ATOM 662 O O . VAL A 1 85 ? -19.309 -2.230 41.044 1.00 95.31 85 VAL A O 1
ATOM 665 N N . VAL A 1 86 ? -21.063 -1.079 41.837 1.00 95.62 86 VAL A N 1
ATOM 666 C CA . VAL A 1 86 ? -21.249 -0.276 40.617 1.00 95.62 86 VAL A CA 1
ATOM 667 C C . VAL A 1 86 ? -20.052 0.643 40.365 1.00 95.62 86 VAL A C 1
ATOM 669 O O . VAL A 1 86 ? -19.564 0.706 39.238 1.00 95.62 86 VAL A O 1
ATOM 672 N N . VAL A 1 87 ? -19.546 1.333 41.392 1.00 95.38 87 VAL A N 1
ATOM 673 C CA . VAL A 1 87 ? -18.391 2.239 41.256 1.00 95.38 87 VAL A CA 1
ATOM 674 C C . VAL A 1 87 ? -17.127 1.470 40.882 1.00 95.38 87 VAL A C 1
ATOM 676 O O . VAL A 1 87 ? -16.401 1.879 39.973 1.00 95.38 87 VAL A O 1
ATOM 679 N N . GLU A 1 88 ? -16.871 0.347 41.546 1.00 94.88 88 GLU A N 1
ATOM 680 C CA . GLU A 1 88 ? -15.672 -0.445 41.291 1.00 94.88 88 GLU A CA 1
ATOM 681 C C . GLU A 1 88 ? -15.755 -1.175 39.943 1.00 94.88 88 GLU A C 1
ATOM 683 O O . GLU A 1 88 ? -14.776 -1.216 39.195 1.00 94.88 88 GLU A O 1
ATOM 688 N N . GLY A 1 89 ? -16.951 -1.635 39.562 1.00 93.56 89 GLY A N 1
ATOM 689 C CA . GLY A 1 89 ? -17.233 -2.156 38.226 1.00 93.56 89 GLY A CA 1
ATOM 690 C C . GLY A 1 89 ? -17.014 -1.110 37.130 1.00 93.56 89 GLY A C 1
ATOM 691 O O . GLY A 1 89 ? -16.366 -1.397 36.123 1.00 93.56 89 GLY A O 1
ATOM 692 N N . ALA A 1 90 ? -17.472 0.128 37.336 1.00 93.50 90 ALA A N 1
ATOM 693 C CA . ALA A 1 90 ? -17.261 1.221 36.389 1.00 93.50 90 ALA A CA 1
ATOM 694 C C . ALA A 1 90 ? -15.771 1.570 36.224 1.00 93.50 90 ALA A C 1
ATOM 696 O O . ALA A 1 90 ? -15.310 1.785 35.102 1.00 93.50 90 ALA A O 1
ATOM 697 N N . ARG A 1 91 ? -14.992 1.571 37.315 1.00 95.25 91 ARG A N 1
ATOM 698 C CA . ARG A 1 91 ? -13.531 1.765 37.257 1.00 95.25 91 ARG A CA 1
ATOM 699 C C . ARG A 1 91 ? -12.830 0.649 36.492 1.00 95.25 91 ARG A C 1
ATOM 701 O O . ARG A 1 91 ? -11.973 0.933 35.656 1.00 95.25 91 ARG A O 1
ATOM 708 N N . ALA A 1 92 ? -13.200 -0.605 36.749 1.00 93.44 92 ALA A N 1
ATOM 709 C CA . ALA A 1 92 ? -12.641 -1.748 36.035 1.00 93.44 92 ALA A CA 1
ATOM 710 C C . ALA A 1 92 ? -12.920 -1.654 34.525 1.00 93.44 92 ALA A C 1
ATOM 712 O O . ALA A 1 92 ? -12.001 -1.798 33.718 1.00 93.44 92 ALA A O 1
ATOM 713 N N . LEU A 1 93 ? -14.158 -1.323 34.142 1.00 94.56 93 LEU A N 1
ATOM 714 C CA . LEU A 1 93 ? -14.541 -1.128 32.742 1.00 94.56 93 LEU A CA 1
ATOM 715 C C . LEU A 1 93 ? -13.778 0.026 32.080 1.00 94.56 93 LEU A C 1
ATOM 717 O O . LEU A 1 93 ? -13.308 -0.127 30.954 1.00 94.56 93 LEU A O 1
ATOM 721 N N . ALA A 1 94 ? -13.594 1.152 32.776 1.00 94.38 94 ALA A N 1
ATOM 722 C CA . ALA A 1 94 ? -12.833 2.287 32.258 1.00 94.38 94 ALA A CA 1
ATOM 723 C C . ALA A 1 94 ? -11.360 1.928 31.983 1.00 94.38 94 ALA A C 1
ATOM 725 O O . ALA A 1 94 ? -10.820 2.289 30.936 1.00 94.38 94 ALA A O 1
ATOM 726 N N . ASN A 1 95 ? -10.722 1.163 32.875 1.00 94.81 95 ASN A N 1
ATOM 727 C CA . ASN A 1 95 ? -9.338 0.711 32.695 1.00 94.81 95 ASN A CA 1
ATOM 728 C C . ASN A 1 95 ? -9.187 -0.250 31.507 1.00 94.81 95 ASN A C 1
ATOM 730 O O . ASN A 1 95 ? -8.232 -0.145 30.730 1.00 94.81 95 ASN A O 1
ATOM 734 N N . ILE A 1 96 ? -10.140 -1.172 31.342 1.00 95.19 96 ILE A N 1
ATOM 735 C CA . ILE A 1 96 ? -10.173 -2.084 30.194 1.00 95.19 96 ILE A CA 1
ATOM 736 C C . ILE A 1 96 ? -10.343 -1.282 28.902 1.00 95.19 96 ILE A C 1
ATOM 738 O O . ILE A 1 96 ? -9.562 -1.462 27.969 1.00 95.19 96 ILE A O 1
ATOM 742 N N . ALA A 1 97 ? -11.296 -0.346 28.861 1.00 94.94 97 ALA A N 1
ATOM 743 C CA . ALA A 1 97 ? -11.523 0.505 27.698 1.00 94.94 97 ALA A CA 1
ATOM 744 C C . ALA A 1 97 ? -10.272 1.316 27.322 1.00 94.94 97 ALA A C 1
ATOM 746 O O . ALA A 1 97 ? -9.887 1.339 26.154 1.00 94.94 97 ALA A O 1
ATOM 747 N N . ALA A 1 98 ? -9.584 1.915 28.300 1.00 95.31 98 ALA A N 1
ATOM 748 C CA . ALA A 1 98 ? -8.349 2.662 28.060 1.00 95.31 98 ALA A CA 1
ATOM 749 C C . ALA A 1 98 ? -7.237 1.779 27.470 1.00 95.31 98 ALA A C 1
ATOM 751 O O . ALA A 1 98 ? -6.523 2.197 26.556 1.00 95.31 98 ALA A O 1
ATOM 752 N N . THR A 1 99 ? -7.121 0.538 27.949 1.00 96.56 99 THR A N 1
ATOM 753 C CA . THR A 1 99 ? -6.130 -0.421 27.446 1.00 96.56 99 THR A CA 1
ATOM 754 C C . THR A 1 99 ? -6.455 -0.838 26.014 1.00 96.56 99 THR A C 1
ATOM 756 O O . THR A 1 99 ? -5.571 -0.832 25.162 1.00 96.56 99 THR A O 1
ATOM 759 N N . VAL A 1 100 ? -7.726 -1.122 25.715 1.00 96.62 100 VAL A N 1
ATOM 760 C CA . VAL A 1 100 ? -8.179 -1.459 24.358 1.00 96.62 100 VAL A CA 1
ATOM 761 C C . VAL A 1 100 ? -7.916 -0.305 23.390 1.00 96.62 100 VAL A C 1
ATOM 763 O O . VAL A 1 100 ? -7.350 -0.529 22.323 1.00 96.62 100 VAL A O 1
ATOM 766 N N . VAL A 1 101 ? -8.251 0.933 23.764 1.00 96.94 101 VAL A N 1
ATOM 767 C CA . VAL A 1 101 ? -7.993 2.117 22.926 1.00 96.94 101 VAL A CA 1
ATOM 768 C C . VAL A 1 101 ? -6.495 2.310 22.685 1.00 96.94 101 VAL A C 1
ATOM 770 O O . VAL A 1 101 ? -6.090 2.562 21.552 1.00 96.94 101 VAL A O 1
ATOM 773 N N . SER A 1 102 ? -5.663 2.131 23.715 1.00 96.88 102 SER A N 1
ATOM 774 C CA . SER A 1 102 ? -4.203 2.193 23.583 1.00 96.88 102 SER A CA 1
ATOM 775 C C . SER A 1 102 ? -3.672 1.123 22.620 1.00 96.88 102 SER A C 1
ATOM 777 O O . SER A 1 102 ? -2.901 1.432 21.710 1.00 96.88 102 SER A O 1
ATOM 779 N N . CYS A 1 103 ? -4.147 -0.122 22.737 1.00 94.94 103 CYS A N 1
ATOM 780 C CA . CYS A 1 103 ? -3.790 -1.198 21.813 1.00 94.94 103 CYS A CA 1
ATOM 781 C C . CYS A 1 103 ? -4.201 -0.877 20.371 1.00 94.94 103 CYS A C 1
ATOM 783 O O . CYS A 1 103 ? -3.389 -1.050 19.464 1.00 94.94 103 CYS A O 1
ATOM 785 N N . ILE A 1 104 ? -5.419 -0.369 20.155 1.00 95.56 104 ILE A N 1
ATOM 786 C CA . ILE A 1 104 ? -5.892 0.039 18.824 1.00 95.56 104 ILE A CA 1
ATOM 787 C C . ILE A 1 104 ? -4.984 1.129 18.253 1.00 95.56 104 ILE A C 1
ATOM 789 O O . ILE A 1 104 ? -4.542 1.007 17.113 1.00 95.56 104 ILE A O 1
ATOM 793 N N . HIS A 1 105 ? -4.647 2.152 19.043 1.00 96.25 105 HIS A N 1
ATOM 794 C CA . HIS A 1 105 ? -3.769 3.232 18.600 1.00 96.25 105 HIS A CA 1
ATOM 795 C C . HIS A 1 105 ? -2.395 2.704 18.164 1.00 96.25 105 HIS A C 1
ATOM 797 O O . HIS A 1 105 ? -1.942 3.002 17.060 1.00 96.25 105 HIS A O 1
ATOM 803 N N . ILE A 1 106 ? -1.762 1.862 18.988 1.00 96.38 106 ILE A N 1
ATOM 804 C CA . ILE A 1 106 ? -0.450 1.268 18.689 1.00 96.38 106 ILE A CA 1
ATOM 805 C C . ILE A 1 106 ? -0.515 0.402 17.421 1.00 96.38 106 ILE A C 1
ATOM 807 O O . ILE A 1 106 ? 0.371 0.477 16.566 1.00 96.38 106 ILE A O 1
ATOM 811 N N . CYS A 1 107 ? -1.564 -0.411 17.272 1.00 94.12 107 CYS A N 1
ATOM 812 C CA . CYS A 1 107 ? -1.765 -1.238 16.084 1.00 94.12 107 CYS A CA 1
ATOM 813 C C . CYS A 1 107 ? -1.971 -0.391 14.821 1.00 94.12 107 CYS A C 1
ATOM 815 O O . CYS A 1 107 ? -1.369 -0.691 13.789 1.00 94.12 107 CYS A O 1
ATOM 817 N N . CYS A 1 108 ? -2.769 0.677 14.895 1.00 95.00 108 CYS A N 1
ATOM 818 C CA . CYS A 1 108 ? -3.006 1.587 13.776 1.00 95.00 108 CYS A CA 1
ATOM 819 C C . CYS A 1 108 ? -1.734 2.333 13.361 1.00 95.00 108 CYS A C 1
ATOM 821 O O . CYS A 1 108 ? -1.428 2.405 12.172 1.00 95.00 108 CYS A O 1
ATOM 823 N N . GLU A 1 109 ? -0.970 2.846 14.323 1.00 95.75 109 GLU A N 1
ATOM 824 C CA . GLU A 1 109 ? 0.266 3.587 14.064 1.00 95.75 109 GLU A CA 1
ATOM 825 C C . GLU A 1 109 ? 1.326 2.688 13.414 1.00 95.75 109 GLU A C 1
ATOM 827 O O . GLU A 1 109 ? 1.917 3.036 12.388 1.00 95.75 109 GLU A O 1
ATOM 832 N N . ARG A 1 110 ? 1.488 1.464 13.929 1.00 95.62 110 ARG A N 1
ATOM 833 C CA . ARG A 1 110 ? 2.400 0.478 13.342 1.00 95.62 110 ARG A CA 1
ATOM 834 C C . ARG A 1 110 ? 1.930 -0.005 11.969 1.00 95.62 110 ARG A C 1
ATOM 836 O O . ARG A 1 110 ? 2.754 -0.186 11.074 1.00 95.62 110 ARG A O 1
ATOM 843 N N . GLY A 1 111 ? 0.623 -0.200 11.790 1.00 93.81 111 GLY A N 1
ATOM 844 C CA . GLY A 1 111 ? 0.023 -0.566 10.508 1.00 93.81 111 GLY A CA 1
ATOM 845 C C . GLY A 1 111 ? 0.273 0.495 9.440 1.00 93.81 111 GLY A C 1
ATOM 846 O O . GLY A 1 111 ? 0.722 0.168 8.343 1.00 93.81 111 GLY A O 1
ATOM 847 N N . ARG A 1 112 ? 0.081 1.772 9.786 1.00 95.75 112 ARG A N 1
ATOM 848 C CA . ARG A 1 112 ? 0.346 2.902 8.892 1.00 95.75 112 ARG A CA 1
ATOM 849 C C . ARG A 1 112 ? 1.806 2.952 8.445 1.00 95.75 112 ARG A C 1
ATOM 851 O O . ARG A 1 112 ? 2.059 3.025 7.246 1.00 95.75 112 ARG A O 1
ATOM 858 N N . ALA A 1 113 ? 2.749 2.823 9.379 1.00 94.00 113 ALA A N 1
ATOM 859 C CA . ALA A 1 113 ? 4.176 2.825 9.059 1.00 94.00 113 ALA A CA 1
ATOM 860 C C . ALA A 1 113 ? 4.572 1.673 8.116 1.00 94.00 113 ALA A C 1
ATOM 862 O O . ALA A 1 113 ? 5.376 1.856 7.203 1.00 94.00 113 ALA A O 1
ATOM 863 N N . MET A 1 114 ? 3.990 0.482 8.301 1.00 95.88 114 MET A N 1
ATOM 864 C CA . MET A 1 114 ? 4.233 -0.649 7.400 1.00 95.88 114 MET A CA 1
ATOM 865 C C . MET A 1 114 ? 3.672 -0.403 5.997 1.00 95.88 114 MET A C 1
ATOM 867 O O . MET A 1 114 ? 4.332 -0.745 5.017 1.00 95.88 114 MET A O 1
ATOM 871 N N . ILE A 1 115 ? 2.483 0.194 5.894 1.00 95.56 115 ILE A N 1
ATOM 872 C CA . ILE A 1 115 ? 1.856 0.517 4.607 1.00 95.56 115 ILE A CA 1
ATOM 873 C C . ILE A 1 115 ? 2.683 1.564 3.856 1.00 95.56 115 ILE A C 1
ATOM 875 O O . ILE A 1 115 ? 2.993 1.356 2.686 1.00 95.56 115 ILE A O 1
ATOM 879 N N . GLU A 1 116 ? 3.096 2.645 4.520 1.00 96.31 116 GLU A N 1
ATOM 880 C CA . GLU A 1 116 ? 3.933 3.689 3.913 1.00 96.31 116 GLU A CA 1
ATOM 881 C C . GLU A 1 116 ? 5.269 3.104 3.420 1.00 96.31 116 GLU A C 1
ATOM 883 O O . GLU A 1 116 ? 5.636 3.282 2.259 1.00 96.31 116 GLU A O 1
ATOM 888 N N . ALA A 1 117 ? 5.934 2.273 4.230 1.00 94.81 117 ALA A N 1
ATOM 889 C CA . ALA A 1 117 ? 7.172 1.604 3.824 1.00 94.81 117 ALA A CA 1
ATOM 890 C C . ALA A 1 117 ? 6.985 0.625 2.647 1.00 94.81 117 ALA A C 1
ATOM 892 O O . ALA A 1 117 ? 7.891 0.459 1.822 1.00 94.81 117 ALA A O 1
ATOM 893 N N . ALA A 1 118 ? 5.834 -0.048 2.567 1.00 94.44 118 ALA A N 1
ATOM 894 C CA . ALA A 1 118 ? 5.508 -0.943 1.461 1.00 94.44 118 ALA A CA 1
ATOM 895 C C . ALA A 1 118 ? 5.266 -0.166 0.160 1.00 94.44 118 ALA A C 1
ATOM 897 O O . ALA A 1 118 ? 5.778 -0.568 -0.885 1.00 94.44 118 ALA A O 1
ATOM 898 N N . ILE A 1 119 ? 4.554 0.963 0.234 1.00 95.94 119 ILE A N 1
ATOM 899 C CA . ILE A 1 119 ? 4.324 1.861 -0.905 1.00 95.94 119 ILE A CA 1
ATOM 900 C C . ILE A 1 119 ? 5.657 2.421 -1.411 1.00 95.94 119 ILE A C 1
ATOM 902 O O . ILE A 1 119 ? 5.941 2.320 -2.603 1.00 95.94 119 ILE A O 1
ATOM 906 N N . ASP A 1 120 ? 6.526 2.903 -0.521 1.00 96.94 120 ASP A N 1
ATOM 907 C CA . ASP A 1 120 ? 7.847 3.423 -0.897 1.00 96.94 120 ASP A CA 1
ATOM 908 C C . ASP A 1 120 ? 8.742 2.358 -1.539 1.00 96.94 120 ASP A C 1
ATOM 910 O O . ASP A 1 120 ? 9.546 2.640 -2.435 1.00 96.94 120 ASP A O 1
ATOM 914 N N . ARG A 1 121 ? 8.641 1.106 -1.081 1.00 96.31 121 ARG A N 1
ATOM 915 C CA . ARG A 1 121 ? 9.365 -0.013 -1.693 1.00 96.31 121 ARG A CA 1
ATOM 916 C C . ARG A 1 121 ? 8.813 -0.326 -3.083 1.00 96.31 121 ARG A C 1
ATOM 918 O O . ARG A 1 121 ? 9.600 -0.493 -4.010 1.00 96.31 121 ARG A O 1
ATOM 925 N N . ALA A 1 122 ? 7.492 -0.371 -3.239 1.00 94.19 122 ALA A N 1
ATOM 926 C CA . ALA A 1 122 ? 6.850 -0.615 -4.526 1.00 94.19 122 ALA A CA 1
ATOM 927 C C . ALA A 1 122 ? 7.176 0.490 -5.543 1.00 94.19 122 ALA A C 1
ATOM 929 O O . ALA A 1 122 ? 7.536 0.186 -6.676 1.00 94.19 122 ALA A O 1
ATOM 930 N N . HIS A 1 123 ? 7.138 1.757 -5.122 1.00 96.31 123 HIS A N 1
ATOM 931 C CA . HIS A 1 123 ? 7.467 2.892 -5.980 1.00 96.31 123 HIS A CA 1
ATOM 932 C C . HIS A 1 123 ? 8.926 2.848 -6.449 1.00 96.31 123 HIS A C 1
ATOM 934 O O . HIS A 1 123 ? 9.201 3.019 -7.633 1.00 96.31 123 HIS A O 1
ATOM 940 N N . ARG A 1 124 ? 9.872 2.537 -5.550 1.00 95.94 124 ARG A N 1
ATOM 941 C CA . ARG A 1 124 ? 11.280 2.348 -5.936 1.00 95.94 124 ARG A CA 1
ATOM 942 C C . ARG A 1 124 ? 11.461 1.213 -6.937 1.00 95.94 124 ARG A C 1
ATOM 944 O O . ARG A 1 124 ? 12.167 1.397 -7.919 1.00 95.94 124 ARG A O 1
ATOM 951 N N . HIS A 1 125 ? 10.800 0.076 -6.729 1.00 94.44 125 HIS A N 1
ATOM 952 C CA . HIS A 1 125 ? 10.866 -1.028 -7.685 1.00 94.44 125 HIS A CA 1
ATOM 953 C C . HIS A 1 125 ? 10.278 -0.666 -9.048 1.00 94.44 125 HIS A C 1
ATOM 955 O O . HIS A 1 125 ? 10.852 -1.067 -10.055 1.00 94.44 125 HIS A O 1
ATOM 961 N N . ALA A 1 126 ? 9.182 0.095 -9.089 1.00 93.88 126 ALA A N 1
ATOM 962 C CA . ALA A 1 126 ? 8.597 0.561 -10.341 1.00 93.88 126 ALA A CA 1
ATOM 963 C C . ALA A 1 126 ? 9.589 1.444 -11.116 1.00 93.88 126 ALA A C 1
ATOM 965 O O . ALA A 1 126 ? 9.914 1.128 -12.258 1.00 93.88 126 ALA A O 1
ATOM 966 N N . VAL A 1 127 ? 10.163 2.456 -10.458 1.00 95.75 127 VAL A N 1
ATOM 967 C CA . VAL A 1 127 ? 11.158 3.355 -11.067 1.00 95.75 127 VAL A CA 1
ATOM 968 C C . VAL A 1 127 ? 12.408 2.593 -11.521 1.00 95.75 127 VAL A C 1
ATOM 970 O O . VAL A 1 127 ? 12.898 2.798 -12.628 1.00 95.75 127 VAL A O 1
ATOM 973 N N . GLU A 1 128 ? 12.924 1.672 -10.702 1.00 95.44 128 GLU A N 1
ATOM 974 C CA . GLU A 1 128 ? 14.067 0.835 -11.087 1.00 95.44 128 GLU A CA 1
ATOM 975 C C . GLU A 1 128 ? 13.743 -0.085 -12.269 1.00 95.44 128 GLU A C 1
ATOM 977 O O . GLU A 1 128 ? 14.610 -0.338 -13.104 1.00 95.44 128 GLU A O 1
ATOM 982 N N . SER A 1 129 ? 12.520 -0.618 -12.338 1.00 93.38 129 SER A N 1
ATOM 983 C CA . SER A 1 129 ? 12.102 -1.491 -13.436 1.00 93.38 129 SER A CA 1
ATOM 984 C C . SER A 1 129 ? 11.962 -0.735 -14.756 1.00 93.38 129 SER A C 1
ATOM 986 O O . SER A 1 129 ? 12.386 -1.256 -15.784 1.00 93.38 129 SER A O 1
ATOM 988 N N . GLU A 1 130 ? 11.460 0.500 -14.715 1.00 94.25 130 GLU A N 1
ATOM 989 C CA . GLU A 1 130 ? 11.371 1.389 -15.875 1.00 94.25 130 GLU A CA 1
ATOM 990 C C . GLU A 1 130 ? 12.771 1.753 -16.377 1.00 94.25 130 GLU A C 1
ATOM 992 O O . GLU A 1 130 ? 13.096 1.485 -17.529 1.00 94.25 130 GLU A O 1
ATOM 997 N N . ALA A 1 131 ? 13.665 2.188 -15.482 1.00 94.06 131 ALA A N 1
ATOM 998 C CA . ALA A 1 131 ? 15.052 2.489 -15.839 1.00 94.06 131 ALA A CA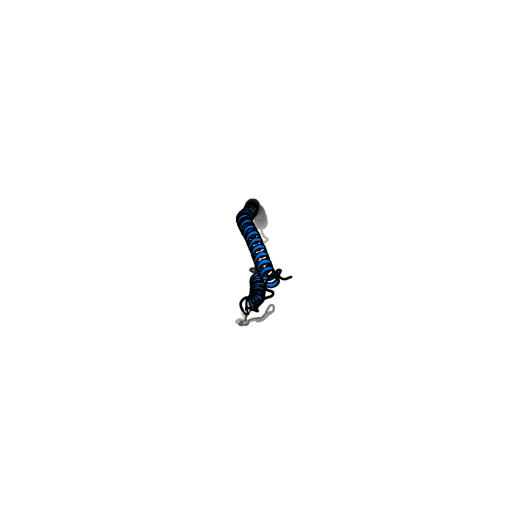 1
ATOM 999 C C . ALA A 1 131 ? 15.803 1.273 -16.420 1.00 94.06 131 ALA A C 1
ATOM 1001 O O . ALA A 1 131 ? 16.629 1.414 -17.322 1.00 94.06 131 ALA A O 1
ATOM 1002 N N . ARG A 1 132 ? 15.526 0.057 -15.921 1.00 94.00 132 ARG A N 1
ATOM 1003 C CA . ARG A 1 132 ? 16.074 -1.181 -16.503 1.00 94.00 132 ARG A CA 1
ATOM 1004 C C . ARG A 1 132 ? 15.518 -1.449 -17.896 1.00 94.00 132 ARG A C 1
ATOM 1006 O O . ARG A 1 132 ? 16.272 -1.905 -18.750 1.00 94.00 132 ARG A O 1
ATOM 1013 N N . MET A 1 133 ? 14.232 -1.198 -18.118 1.00 92.44 133 MET A N 1
ATOM 1014 C CA . MET A 1 133 ? 13.599 -1.393 -19.418 1.00 92.44 133 MET A CA 1
ATOM 1015 C C . MET A 1 133 ? 14.134 -0.400 -20.447 1.00 92.44 133 MET A C 1
ATOM 1017 O O . MET A 1 133 ? 14.512 -0.823 -21.533 1.00 92.44 133 MET A O 1
ATOM 1021 N N . ASP A 1 134 ? 14.287 0.870 -20.077 1.00 93.44 134 ASP A N 1
ATOM 1022 C CA . ASP A 1 134 ? 14.895 1.889 -20.937 1.00 93.44 134 ASP A CA 1
ATOM 1023 C C . ASP A 1 134 ? 16.334 1.526 -21.316 1.00 93.44 134 ASP A C 1
ATOM 1025 O O . ASP A 1 134 ? 16.715 1.601 -22.482 1.00 93.44 134 ASP A O 1
ATOM 1029 N N . ALA A 1 135 ? 17.130 1.053 -20.351 1.00 91.62 135 ALA A N 1
ATOM 1030 C CA . ALA A 1 135 ? 18.494 0.603 -20.618 1.00 91.62 135 ALA A CA 1
ATOM 1031 C C . ALA A 1 135 ? 18.542 -0.617 -21.555 1.00 91.62 135 ALA A C 1
ATOM 1033 O O . ALA A 1 135 ? 19.429 -0.712 -22.404 1.00 91.62 135 ALA A O 1
ATOM 1034 N N . LEU A 1 136 ? 17.598 -1.555 -21.415 1.00 92.00 136 LEU A N 1
ATOM 1035 C CA . LEU A 1 136 ? 17.473 -2.694 -22.326 1.00 92.00 136 LEU A CA 1
ATOM 1036 C C . LEU A 1 136 ? 17.066 -2.242 -23.729 1.00 92.00 136 LEU A C 1
ATOM 1038 O O . LEU A 1 136 ? 17.666 -2.696 -24.700 1.00 92.00 136 LEU A O 1
ATOM 1042 N N . LEU A 1 137 ? 16.087 -1.341 -23.835 1.00 92.00 137 LEU A N 1
ATOM 1043 C CA . LEU A 1 137 ? 15.641 -0.786 -25.110 1.00 92.00 137 LEU A CA 1
ATOM 1044 C C . LEU A 1 137 ? 16.784 -0.074 -25.827 1.00 92.00 137 LEU A C 1
ATOM 1046 O O . LEU A 1 137 ? 17.008 -0.342 -27.001 1.00 92.00 137 LEU A O 1
ATOM 1050 N N . GLU A 1 138 ? 17.555 0.753 -25.124 1.00 89.94 138 GLU A N 1
ATOM 1051 C CA . GLU A 1 138 ? 18.708 1.444 -25.705 1.00 89.94 138 GLU A CA 1
ATOM 1052 C C . GLU A 1 138 ? 19.775 0.454 -26.203 1.00 89.94 138 GLU A C 1
ATOM 1054 O O . GLU A 1 138 ? 20.261 0.564 -27.329 1.00 89.94 138 GLU A O 1
ATOM 1059 N N . ASN A 1 139 ? 20.089 -0.577 -25.409 1.00 92.31 139 ASN A N 1
ATOM 1060 C CA . ASN A 1 139 ? 21.064 -1.603 -25.792 1.00 92.31 139 ASN A CA 1
ATOM 1061 C C . ASN A 1 139 ? 20.600 -2.444 -26.998 1.00 92.31 139 ASN A C 1
ATOM 1063 O O . ASN A 1 139 ? 21.419 -2.882 -27.801 1.00 92.31 139 ASN A O 1
ATOM 1067 N N . HIS A 1 140 ? 19.292 -2.667 -27.147 1.00 88.06 140 HIS A N 1
ATOM 1068 C CA . HIS A 1 140 ? 18.731 -3.385 -28.292 1.00 88.06 140 HIS A CA 1
ATOM 1069 C C . HIS A 1 140 ? 18.518 -2.503 -29.524 1.00 88.06 140 HIS A C 1
ATOM 1071 O O . HIS A 1 140 ? 18.579 -3.008 -30.644 1.00 88.06 140 HIS A O 1
ATOM 1077 N N . ARG A 1 141 ? 18.314 -1.197 -29.342 1.00 90.38 141 ARG A N 1
ATOM 1078 C CA . ARG A 1 141 ? 18.074 -0.249 -30.429 1.00 90.38 141 ARG A CA 1
ATOM 1079 C C . ARG A 1 141 ? 19.312 -0.034 -31.292 1.00 90.38 141 ARG A C 1
ATOM 1081 O O . ARG A 1 141 ? 19.217 -0.138 -32.510 1.00 90.38 141 ARG A O 1
ATOM 1088 N N . ALA A 1 142 ? 20.479 0.188 -30.686 1.00 86.31 142 ALA A N 1
ATOM 1089 C CA . ALA A 1 142 ? 21.696 0.485 -31.446 1.00 86.31 142 ALA A CA 1
ATOM 1090 C C . ALA A 1 142 ? 22.102 -0.624 -32.452 1.00 86.31 142 ALA A C 1
ATOM 1092 O O . ALA A 1 142 ? 22.432 -0.294 -33.592 1.00 86.31 142 ALA A O 1
ATOM 1093 N N . PRO A 1 143 ? 22.042 -1.930 -32.114 1.00 90.50 143 PRO A N 1
ATOM 1094 C CA . PRO A 1 143 ? 22.271 -3.004 -33.083 1.00 90.50 143 PRO A CA 1
ATOM 1095 C C . PRO A 1 143 ? 21.240 -3.061 -34.217 1.00 90.50 143 PRO A C 1
ATOM 1097 O O . PRO A 1 143 ? 21.602 -3.391 -35.346 1.00 90.50 143 PRO A O 1
ATOM 1100 N N . ILE A 1 144 ? 19.967 -2.763 -33.930 1.00 90.44 144 ILE A N 1
ATOM 1101 C CA . ILE A 1 144 ? 18.896 -2.735 -34.938 1.00 90.44 144 ILE A CA 1
ATOM 1102 C C . ILE A 1 144 ? 19.118 -1.571 -35.907 1.00 90.44 144 ILE A C 1
ATOM 1104 O O . ILE A 1 144 ? 19.006 -1.757 -37.120 1.00 90.44 144 ILE A O 1
ATOM 1108 N N . ASP A 1 145 ? 19.488 -0.400 -35.390 1.00 90.94 145 ASP A N 1
ATOM 1109 C CA . ASP A 1 145 ? 19.797 0.777 -36.201 1.00 90.94 145 ASP A CA 1
ATOM 1110 C C . ASP A 1 145 ? 21.042 0.529 -37.083 1.00 90.94 145 ASP A C 1
ATOM 1112 O O . ASP A 1 145 ? 21.010 0.827 -38.278 1.00 90.94 145 ASP A O 1
ATOM 1116 N N . ASP A 1 146 ? 22.107 -0.097 -36.551 1.00 92.19 146 ASP A N 1
ATOM 1117 C CA . ASP A 1 146 ? 23.298 -0.483 -37.339 1.00 92.19 146 ASP A CA 1
ATOM 1118 C C . ASP A 1 146 ? 22.955 -1.501 -38.436 1.00 92.19 146 ASP A C 1
ATOM 1120 O O . ASP A 1 146 ? 23.379 -1.362 -39.585 1.00 92.19 146 ASP A O 1
ATOM 1124 N N . PHE A 1 147 ? 22.156 -2.522 -38.110 1.00 90.56 147 PHE A N 1
ATOM 1125 C CA . PHE A 1 147 ? 21.706 -3.503 -39.094 1.00 90.56 147 PHE A CA 1
ATOM 1126 C C . PHE A 1 147 ? 20.880 -2.847 -40.207 1.00 90.56 147 PHE A C 1
ATOM 1128 O O . PHE A 1 147 ? 21.130 -3.098 -41.387 1.00 90.56 147 PHE A O 1
ATOM 1135 N N . SER A 1 148 ? 19.944 -1.972 -39.840 1.00 92.75 148 SER A N 1
ATOM 1136 C CA . SER A 1 148 ? 19.088 -1.254 -40.789 1.00 92.75 148 SER A CA 1
ATOM 1137 C C . SER A 1 148 ? 19.917 -0.371 -41.723 1.00 92.75 148 SER A C 1
ATOM 1139 O O . SER A 1 148 ? 19.763 -0.456 -42.939 1.00 92.75 148 SER A O 1
ATOM 1141 N N . ALA A 1 149 ? 20.892 0.370 -41.186 1.00 95.19 149 ALA A N 1
ATOM 1142 C CA . ALA A 1 149 ? 21.802 1.185 -41.988 1.00 95.19 149 ALA A CA 1
ATOM 1143 C C . ALA A 1 149 ? 22.604 0.350 -43.005 1.00 95.19 149 ALA A C 1
ATOM 1145 O O . ALA A 1 149 ? 22.772 0.750 -44.160 1.00 95.19 149 ALA A O 1
ATOM 1146 N N . ARG A 1 150 ? 23.066 -0.846 -42.615 1.00 92.94 150 ARG A N 1
ATOM 1147 C CA . ARG A 1 150 ? 23.758 -1.767 -43.536 1.00 92.94 150 ARG A CA 1
ATOM 1148 C C . ARG A 1 150 ? 22.836 -2.312 -44.620 1.00 92.94 150 ARG A C 1
ATOM 1150 O O . ARG A 1 150 ? 23.281 -2.502 -45.754 1.00 92.94 150 ARG A O 1
ATOM 1157 N N . MET A 1 151 ? 21.577 -2.584 -44.285 1.00 92.31 151 MET A N 1
ATOM 1158 C CA . MET A 1 151 ? 20.577 -3.029 -45.256 1.00 92.31 151 MET A CA 1
ATOM 1159 C C . MET A 1 151 ? 20.240 -1.927 -46.260 1.00 92.31 151 MET A C 1
ATOM 1161 O O . MET A 1 151 ? 20.130 -2.218 -47.452 1.00 92.31 151 MET A O 1
ATOM 1165 N N . ASP A 1 152 ? 20.175 -0.672 -45.822 1.00 92.62 152 ASP A N 1
ATOM 1166 C CA . ASP A 1 152 ? 19.993 0.475 -46.712 1.00 92.62 152 ASP A CA 1
ATOM 1167 C C . ASP A 1 152 ? 21.184 0.651 -47.660 1.00 92.62 152 ASP A C 1
ATOM 1169 O O . ASP A 1 152 ? 20.999 0.813 -48.869 1.00 92.62 152 ASP A O 1
ATOM 1173 N N . GLU A 1 153 ? 22.417 0.526 -47.158 1.00 94.19 153 GLU A N 1
ATOM 1174 C CA . GLU A 1 153 ? 23.616 0.554 -48.002 1.00 94.19 153 GLU A CA 1
ATOM 1175 C C . GLU A 1 153 ? 23.626 -0.610 -49.008 1.00 94.19 153 GLU A C 1
ATOM 1177 O O . GLU A 1 153 ? 23.953 -0.443 -50.187 1.00 94.19 153 GLU A O 1
ATOM 1182 N N . PHE A 1 154 ? 23.252 -1.813 -48.566 1.00 92.88 154 PHE A N 1
ATOM 1183 C CA . PHE A 1 154 ? 23.129 -2.971 -49.444 1.00 92.88 154 PHE A CA 1
ATOM 1184 C C . PHE A 1 154 ? 22.079 -2.746 -50.540 1.00 92.88 154 PHE A C 1
ATOM 1186 O O . PHE A 1 154 ? 22.384 -2.956 -51.716 1.00 92.88 154 PHE A O 1
ATOM 1193 N N . ARG A 1 155 ? 20.888 -2.254 -50.184 1.00 92.69 155 ARG A N 1
ATOM 1194 C CA . ARG A 1 155 ? 19.819 -1.915 -51.133 1.00 92.69 155 ARG A CA 1
ATOM 1195 C C . ARG A 1 155 ? 20.283 -0.860 -52.138 1.00 92.69 155 ARG A C 1
ATOM 1197 O O . ARG A 1 155 ? 20.059 -1.031 -53.334 1.00 92.69 155 ARG A O 1
ATOM 1204 N N . ALA A 1 156 ? 20.990 0.177 -51.688 1.00 92.75 156 ALA A N 1
ATOM 1205 C CA . ALA A 1 156 ? 21.537 1.207 -52.569 1.00 92.75 156 ALA A CA 1
ATOM 1206 C C . ALA A 1 156 ? 22.551 0.632 -53.575 1.00 92.75 156 ALA A C 1
ATOM 1208 O O . ALA A 1 156 ? 22.500 0.952 -54.763 1.00 92.75 156 ALA A O 1
ATOM 1209 N N . ARG A 1 157 ? 23.437 -0.271 -53.128 1.00 90.19 157 ARG A N 1
ATOM 1210 C CA . ARG A 1 157 ? 24.391 -0.960 -54.014 1.00 90.19 157 ARG A CA 1
ATOM 1211 C C . ARG A 1 157 ? 23.702 -1.863 -55.028 1.00 90.19 157 ARG A C 1
ATOM 1213 O O . ARG A 1 157 ? 24.116 -1.883 -56.183 1.00 90.19 157 ARG A O 1
ATOM 1220 N N . MET A 1 158 ? 22.668 -2.592 -54.614 1.00 90.44 158 MET A N 1
ATOM 1221 C CA . MET A 1 158 ? 21.876 -3.415 -55.528 1.00 90.44 158 MET A CA 1
ATOM 1222 C C . MET A 1 158 ? 21.188 -2.556 -56.586 1.00 90.44 158 MET A C 1
ATOM 1224 O O . MET A 1 158 ? 21.262 -2.877 -57.767 1.00 90.44 158 MET A O 1
ATOM 1228 N N . HIS A 1 159 ? 20.602 -1.425 -56.192 1.00 88.12 159 HIS A N 1
ATOM 1229 C CA . HIS A 1 159 ? 19.982 -0.497 -57.133 1.00 88.12 159 HIS A CA 1
ATOM 1230 C C . HIS A 1 159 ? 20.998 0.082 -58.139 1.00 88.12 159 HIS A C 1
ATOM 1232 O O . HIS A 1 159 ? 20.720 0.119 -59.336 1.00 88.12 159 HIS A O 1
ATOM 1238 N N . ASP A 1 160 ? 22.200 0.483 -57.699 1.00 89.81 160 ASP A N 1
ATOM 1239 C CA . ASP A 1 160 ? 23.274 0.923 -58.613 1.00 89.81 160 ASP A CA 1
ATOM 1240 C C . ASP A 1 160 ? 23.728 -0.208 -59.549 1.00 89.81 160 ASP A C 1
ATOM 1242 O O . ASP A 1 160 ? 23.926 0.005 -60.745 1.00 89.81 160 ASP A O 1
ATOM 1246 N N . TYR A 1 161 ? 23.857 -1.432 -59.030 1.00 85.12 161 TYR A N 1
ATOM 1247 C CA . TYR A 1 161 ? 24.199 -2.600 -59.837 1.00 85.12 161 TYR A CA 1
ATOM 1248 C C . TYR A 1 161 ? 23.151 -2.871 -60.924 1.00 85.12 161 TYR A C 1
ATOM 1250 O O . TYR A 1 161 ? 23.524 -3.017 -62.091 1.00 85.12 161 TYR A O 1
ATOM 1258 N N . HIS A 1 162 ? 21.862 -2.879 -60.571 1.00 82.81 162 HIS A N 1
ATOM 1259 C CA . HIS A 1 162 ? 20.764 -3.028 -61.528 1.00 82.81 162 HIS A CA 1
ATOM 1260 C C . HIS A 1 162 ? 20.782 -1.910 -62.573 1.00 82.81 162 HIS A C 1
ATOM 1262 O O . HIS A 1 162 ? 20.813 -2.201 -63.765 1.00 82.81 162 HIS A O 1
ATOM 1268 N N . ALA A 1 163 ? 20.932 -0.649 -62.157 1.00 84.00 163 ALA A N 1
ATOM 1269 C CA . ALA A 1 163 ? 21.027 0.478 -63.083 1.00 84.00 163 ALA A CA 1
ATOM 1270 C C . ALA A 1 163 ? 22.214 0.349 -64.055 1.00 84.00 163 ALA A C 1
ATOM 1272 O O . ALA A 1 163 ? 22.098 0.660 -65.243 1.00 84.00 163 ALA A O 1
ATOM 1273 N N . ARG A 1 164 ? 23.381 -0.121 -63.596 1.00 80.75 164 ARG A N 1
ATOM 1274 C CA . ARG A 1 164 ? 24.529 -0.395 -64.480 1.00 80.75 164 ARG A CA 1
ATOM 1275 C C . ARG A 1 164 ? 24.248 -1.540 -65.437 1.00 80.75 164 ARG A C 1
ATOM 1277 O O . ARG A 1 164 ? 24.676 -1.473 -66.591 1.00 80.75 164 ARG A O 1
ATOM 1284 N N . MET A 1 165 ? 23.566 -2.579 -64.965 1.00 77.69 165 MET A N 1
ATOM 1285 C CA . MET A 1 165 ? 23.170 -3.706 -65.793 1.00 77.69 165 MET A CA 1
ATOM 1286 C C . MET A 1 165 ? 22.230 -3.228 -66.902 1.00 77.69 165 MET A C 1
ATOM 1288 O O . MET A 1 165 ? 22.555 -3.417 -68.071 1.00 77.69 165 MET A O 1
ATOM 1292 N N . ASP A 1 166 ? 21.158 -2.514 -66.564 1.00 76.75 166 ASP A N 1
ATOM 1293 C CA . ASP A 1 166 ? 20.184 -1.975 -67.518 1.00 76.75 166 ASP A CA 1
ATOM 1294 C C . ASP A 1 166 ? 20.838 -1.047 -68.536 1.00 76.75 166 ASP A C 1
ATOM 1296 O O . ASP A 1 166 ? 20.621 -1.173 -69.741 1.00 76.75 166 ASP A O 1
ATOM 1300 N N . ASN A 1 167 ? 21.722 -0.159 -68.078 1.00 75.38 167 ASN A N 1
ATOM 1301 C CA . ASN A 1 167 ? 22.474 0.722 -68.966 1.00 75.38 167 ASN A CA 1
ATOM 1302 C C . ASN A 1 167 ? 23.444 -0.055 -69.874 1.00 75.38 167 ASN A C 1
ATOM 1304 O O . ASN A 1 167 ? 23.619 0.311 -71.039 1.00 75.38 167 ASN A O 1
ATOM 1308 N N . SER A 1 168 ? 24.054 -1.140 -69.384 1.00 73.94 168 SER A N 1
ATOM 1309 C CA . SER A 1 168 ? 24.900 -2.029 -70.191 1.00 73.94 168 SER A CA 1
ATOM 1310 C C . SER A 1 168 ? 24.084 -2.783 -71.238 1.00 73.94 168 SER A C 1
ATOM 1312 O O . SER A 1 168 ? 24.491 -2.832 -72.398 1.00 73.94 168 SER A O 1
ATOM 1314 N N . TRP A 1 169 ? 22.927 -3.332 -70.866 1.00 66.75 169 TRP A N 1
ATOM 1315 C CA . TRP A 1 169 ? 22.015 -4.024 -71.777 1.00 66.75 169 TRP A CA 1
ATOM 1316 C C . TRP A 1 169 ? 21.448 -3.073 -72.832 1.00 66.75 169 TRP A C 1
ATOM 1318 O O . TRP A 1 169 ? 21.534 -3.362 -74.026 1.00 66.75 169 TRP A O 1
ATOM 1328 N N . ALA A 1 170 ? 20.965 -1.898 -72.426 1.00 62.53 170 ALA A N 1
ATOM 1329 C CA . ALA A 1 170 ? 20.463 -0.871 -73.333 1.00 62.53 170 ALA A CA 1
ATOM 1330 C C . ALA A 1 170 ? 21.559 -0.343 -74.276 1.00 62.53 170 ALA A C 1
ATOM 1332 O O . ALA A 1 170 ? 21.309 -0.143 -75.464 1.00 62.53 170 ALA A O 1
ATOM 1333 N N . GLY A 1 171 ? 22.786 -0.149 -73.780 1.00 61.50 171 GLY A N 1
ATOM 1334 C CA . GLY A 1 171 ? 23.934 0.261 -74.594 1.00 61.50 171 GLY A CA 1
ATOM 1335 C C . GLY A 1 171 ? 24.395 -0.817 -75.580 1.00 61.50 171 GLY A C 1
ATOM 1336 O O . GLY A 1 171 ? 24.769 -0.498 -76.707 1.00 61.50 171 GLY A O 1
ATOM 1337 N N . ARG A 1 172 ? 24.320 -2.096 -75.194 1.00 57.78 172 ARG A N 1
ATOM 1338 C CA . ARG A 1 172 ? 24.636 -3.232 -76.074 1.00 57.78 172 ARG A CA 1
ATOM 1339 C C . ARG A 1 172 ? 23.589 -3.397 -77.180 1.00 57.78 172 ARG A C 1
ATOM 1341 O O . ARG A 1 172 ? 23.968 -3.660 -78.313 1.00 57.78 172 ARG A O 1
ATOM 1348 N N . ASN A 1 173 ? 22.311 -3.152 -76.879 1.00 54.53 173 ASN A N 1
ATOM 1349 C CA . ASN A 1 173 ? 21.227 -3.179 -77.868 1.00 54.53 173 ASN A CA 1
ATOM 1350 C C . ASN A 1 173 ? 21.275 -2.004 -78.856 1.00 54.53 173 ASN A C 1
ATOM 1352 O O . ASN A 1 173 ? 20.963 -2.191 -80.024 1.00 54.53 173 ASN A O 1
ATOM 1356 N N . ARG A 1 174 ? 21.693 -0.802 -78.432 1.00 52.47 174 ARG A N 1
ATOM 1357 C CA . ARG A 1 174 ? 21.822 0.354 -79.348 1.00 52.47 174 ARG A CA 1
ATOM 1358 C C . ARG A 1 174 ? 22.998 0.252 -80.320 1.00 52.47 174 ARG A C 1
ATOM 1360 O O . ARG A 1 174 ? 22.982 0.923 -81.340 1.00 52.47 174 ARG A O 1
ATOM 1367 N N . ASN A 1 175 ? 24.007 -0.556 -80.000 1.00 54.03 175 ASN A N 1
ATOM 1368 C CA . ASN A 1 175 ? 25.179 -0.765 -80.855 1.00 54.03 175 ASN A CA 1
ATOM 1369 C C . ASN A 1 175 ? 25.069 -2.039 -81.718 1.00 54.03 175 ASN A C 1
ATOM 1371 O O . ASN A 1 175 ? 25.985 -2.327 -82.487 1.00 54.03 175 ASN A O 1
ATOM 1375 N N . HIS A 1 176 ? 23.972 -2.796 -81.596 1.00 51.09 176 HIS A N 1
ATOM 1376 C CA . HIS A 1 176 ? 23.663 -3.963 -82.422 1.00 51.09 176 HIS A CA 1
ATOM 1377 C C . HIS A 1 176 ? 22.608 -3.609 -83.485 1.00 51.09 176 HIS A C 1
ATOM 1379 O O . HIS A 1 176 ? 21.474 -4.069 -83.439 1.00 51.09 176 HIS A O 1
ATOM 1385 N N . ASP A 1 177 ? 23.014 -2.858 -84.512 1.00 50.09 177 ASP A N 1
ATOM 1386 C CA . ASP A 1 177 ? 22.297 -2.790 -85.802 1.00 50.09 177 ASP A CA 1
ATOM 1387 C C . ASP A 1 177 ? 22.577 -4.044 -86.666 1.00 50.09 177 ASP A C 1
ATOM 1389 O O . ASP A 1 177 ? 22.740 -3.980 -87.885 1.00 50.09 177 ASP A O 1
ATOM 1393 N N . GLY A 1 178 ? 22.681 -5.214 -86.035 1.00 50.12 178 GLY A N 1
ATOM 1394 C CA . GLY A 1 178 ? 23.039 -6.463 -86.697 1.00 50.12 178 GLY A CA 1
ATOM 1395 C C . GLY A 1 178 ? 22.707 -7.673 -85.834 1.00 50.12 178 GLY A C 1
ATOM 1396 O O . GLY A 1 178 ? 23.427 -7.964 -84.884 1.00 50.12 178 GLY A O 1
ATOM 1397 N N . ASP A 1 179 ? 21.634 -8.347 -86.242 1.00 41.50 179 ASP A N 1
ATOM 1398 C CA . ASP A 1 179 ? 21.096 -9.648 -85.832 1.00 41.50 179 ASP A CA 1
ATOM 1399 C C . ASP A 1 179 ? 20.420 -9.788 -84.448 1.00 41.50 179 ASP A C 1
ATOM 1401 O O . ASP A 1 179 ? 21.021 -9.526 -83.403 1.00 41.50 179 ASP A O 1
ATOM 1405 N N . PRO A 1 180 ? 19.157 -10.274 -84.408 1.00 47.34 180 PRO A N 1
ATOM 1406 C CA . PRO A 1 180 ? 18.432 -10.506 -83.171 1.00 47.34 180 PRO A CA 1
ATOM 1407 C C . PRO A 1 180 ? 18.953 -11.787 -82.517 1.00 47.34 180 PRO A C 1
ATOM 1409 O O . PRO A 1 180 ? 18.485 -12.890 -82.803 1.00 47.34 180 PRO A O 1
ATOM 1412 N N . LEU A 1 181 ? 19.899 -11.657 -81.590 1.00 45.94 181 LEU A N 1
ATOM 1413 C CA . LEU A 1 181 ? 20.124 -12.711 -80.606 1.00 45.94 181 LEU A CA 1
ATOM 1414 C C . LEU A 1 181 ? 18.963 -12.681 -79.608 1.00 45.94 181 LEU A C 1
ATOM 1416 O O . LEU A 1 181 ? 18.977 -11.980 -78.598 1.00 45.94 181 LEU A O 1
ATOM 1420 N N . GLY A 1 182 ? 17.915 -13.427 -79.952 1.00 50.44 182 GLY A N 1
ATOM 1421 C CA . GLY A 1 182 ? 16.836 -13.761 -79.041 1.00 50.44 182 GLY A CA 1
ATOM 1422 C C . GLY A 1 182 ? 17.358 -14.508 -77.814 1.00 50.44 182 GLY A C 1
ATOM 1423 O O . GLY A 1 182 ? 18.224 -15.374 -77.915 1.00 50.44 182 GLY A O 1
ATOM 1424 N N . GLY A 1 183 ? 16.763 -14.189 -76.666 1.00 50.62 183 GLY A N 1
ATOM 1425 C CA . GLY A 1 183 ? 16.839 -15.003 -75.458 1.00 50.62 183 GLY A CA 1
ATOM 1426 C C . GLY A 1 183 ? 17.964 -14.610 -74.513 1.00 50.62 183 GLY A C 1
ATOM 1427 O O . GLY A 1 183 ? 19.037 -15.178 -74.582 1.00 50.62 183 GLY A O 1
ATOM 1428 N N . PHE A 1 184 ? 17.680 -13.668 -73.612 1.00 47.53 184 PHE A N 1
ATOM 1429 C CA . PHE A 1 184 ? 18.144 -13.686 -72.210 1.00 47.53 184 PHE A CA 1
ATOM 1430 C C . PHE A 1 184 ? 17.456 -12.582 -71.380 1.00 47.53 184 PHE A C 1
ATOM 1432 O O . PHE A 1 184 ? 17.333 -12.728 -70.172 1.00 47.53 184 PHE A O 1
ATOM 1439 N N . GLY A 1 185 ? 16.934 -11.521 -72.016 1.00 46.38 185 GLY A N 1
ATOM 1440 C CA . GLY A 1 185 ? 16.248 -10.409 -71.333 1.00 46.38 185 GLY A CA 1
ATOM 1441 C C . GLY A 1 185 ? 14.745 -10.586 -71.072 1.00 46.38 185 GLY A C 1
ATOM 1442 O O . GLY A 1 185 ? 14.160 -9.771 -70.375 1.00 46.38 185 GLY A O 1
ATOM 1443 N N . ALA A 1 186 ? 14.105 -11.631 -71.609 1.00 47.03 186 ALA A N 1
ATOM 1444 C CA . ALA A 1 186 ? 12.663 -11.845 -71.429 1.00 47.03 186 ALA A CA 1
ATOM 1445 C C . ALA A 1 186 ? 12.299 -12.542 -70.103 1.00 47.03 186 ALA A C 1
ATOM 1447 O O . ALA A 1 186 ? 11.151 -12.478 -69.700 1.00 47.03 186 ALA A O 1
ATOM 1448 N N . GLY A 1 187 ? 13.257 -13.192 -69.430 1.00 46.06 187 GLY A N 1
ATOM 1449 C CA . GLY A 1 187 ? 12.999 -13.967 -68.206 1.00 46.06 187 GLY A CA 1
ATOM 1450 C C . GLY A 1 187 ? 13.310 -13.245 -66.893 1.00 46.06 187 GLY A C 1
ATOM 1451 O O . GLY A 1 187 ? 13.188 -13.860 -65.844 1.00 46.06 187 GLY A O 1
ATOM 1452 N N . LEU A 1 188 ? 13.759 -11.983 -66.937 1.00 45.22 188 LEU A N 1
ATOM 1453 C CA . LEU A 1 188 ? 14.077 -11.199 -65.732 1.00 45.22 188 LEU A CA 1
ATOM 1454 C C . LEU A 1 188 ? 12.951 -10.241 -65.315 1.00 45.22 188 LEU A C 1
ATOM 1456 O O . LEU A 1 188 ? 12.879 -9.887 -64.142 1.00 45.22 188 LEU A O 1
ATOM 1460 N N . TYR A 1 189 ? 12.052 -9.878 -66.236 1.00 48.62 189 TYR A N 1
ATOM 1461 C CA . TYR A 1 189 ? 10.860 -9.084 -65.914 1.00 48.62 189 TYR A CA 1
ATOM 1462 C C . TYR A 1 189 ? 9.801 -9.891 -65.1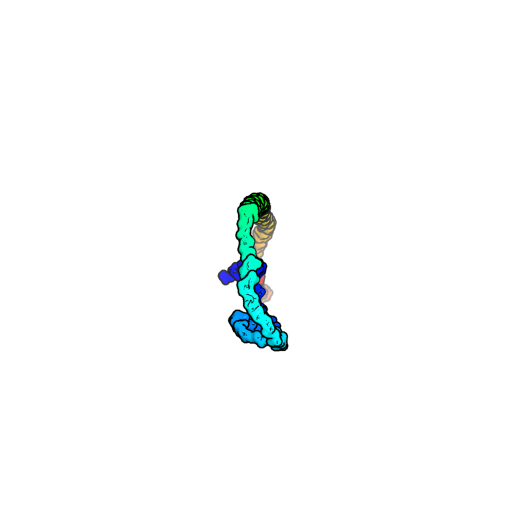40 1.00 48.62 189 TYR A C 1
ATOM 1464 O O . TYR A 1 189 ? 9.010 -9.299 -64.415 1.00 48.62 189 TYR A O 1
ATOM 1472 N N . ASP A 1 190 ? 9.828 -11.227 -65.220 1.00 48.31 190 ASP A N 1
ATOM 1473 C CA . ASP A 1 190 ? 8.949 -12.095 -64.419 1.00 48.31 190 ASP A CA 1
ATOM 1474 C C . ASP A 1 190 ? 9.423 -12.204 -62.955 1.00 48.31 190 ASP A C 1
ATOM 1476 O O . ASP A 1 190 ? 8.611 -12.286 -62.041 1.00 48.31 190 ASP A O 1
ATOM 1480 N N . THR A 1 191 ? 10.732 -12.100 -62.695 1.00 49.53 191 THR A N 1
ATOM 1481 C CA . THR A 1 191 ? 11.273 -12.105 -61.321 1.00 49.53 191 THR A CA 1
ATOM 1482 C C . THR A 1 191 ? 10.958 -10.840 -60.525 1.00 49.53 191 THR A C 1
ATOM 1484 O O . THR A 1 191 ? 11.012 -10.871 -59.300 1.00 49.53 191 THR A O 1
ATOM 1487 N N . GLU A 1 192 ? 10.660 -9.722 -61.187 1.00 50.94 192 GLU A N 1
ATOM 1488 C CA . GLU A 1 192 ? 10.301 -8.470 -60.509 1.00 50.94 192 GLU A CA 1
ATOM 1489 C C . GLU A 1 192 ? 8.855 -8.529 -59.983 1.00 50.94 192 GLU A C 1
ATOM 1491 O O . GLU A 1 192 ? 8.599 -8.109 -58.856 1.00 50.94 192 GLU A O 1
ATOM 1496 N N . ALA A 1 193 ? 7.954 -9.181 -60.731 1.00 55.09 193 ALA A N 1
ATOM 1497 C CA . ALA A 1 193 ? 6.601 -9.507 -60.276 1.00 55.09 193 ALA A CA 1
ATOM 1498 C C . ALA A 1 193 ? 6.611 -10.504 -59.100 1.00 55.09 193 ALA A C 1
ATOM 1500 O O . ALA A 1 193 ? 5.879 -10.319 -58.130 1.00 55.09 193 ALA A O 1
ATOM 1501 N N . ASP A 1 194 ? 7.498 -11.505 -59.131 1.00 55.91 194 ASP A N 1
ATOM 1502 C CA . ASP A 1 194 ? 7.649 -12.467 -58.029 1.00 55.91 194 ASP A CA 1
ATOM 1503 C C . ASP A 1 194 ? 8.228 -11.825 -56.747 1.00 55.91 194 ASP A C 1
ATOM 1505 O O . ASP A 1 194 ? 7.970 -12.294 -55.637 1.00 55.91 194 ASP A O 1
ATOM 1509 N N . LEU A 1 195 ? 9.010 -10.744 -56.865 1.00 53.28 195 LEU A N 1
ATOM 1510 C CA . LEU A 1 195 ? 9.573 -10.019 -55.718 1.00 53.28 195 LEU A CA 1
ATOM 1511 C C . LEU A 1 195 ? 8.578 -9.034 -55.084 1.00 53.28 195 LEU A C 1
ATOM 1513 O O . LEU A 1 195 ? 8.618 -8.854 -53.865 1.00 53.28 195 LEU A O 1
ATOM 1517 N N . GLU A 1 196 ? 7.675 -8.433 -55.867 1.00 58.78 196 GLU A N 1
ATOM 1518 C CA . GLU A 1 196 ? 6.552 -7.636 -55.340 1.00 58.78 196 GLU A CA 1
ATOM 1519 C C . GLU A 1 196 ? 5.577 -8.502 -54.527 1.00 58.78 196 GLU A C 1
ATOM 1521 O O . GLU A 1 196 ? 5.149 -8.090 -53.446 1.00 58.78 196 GLU A O 1
ATOM 1526 N N . ASP A 1 197 ? 5.306 -9.730 -54.976 1.00 63.16 197 ASP A N 1
ATOM 1527 C CA . ASP A 1 197 ? 4.410 -10.667 -54.283 1.00 63.16 197 ASP A CA 1
ATOM 1528 C C . ASP A 1 197 ? 5.004 -11.161 -52.948 1.00 63.16 197 ASP A C 1
ATOM 1530 O O . ASP A 1 197 ? 4.298 -11.299 -51.947 1.00 63.16 197 ASP A O 1
ATOM 1534 N N . ILE A 1 198 ? 6.328 -11.351 -52.883 1.00 62.06 198 ILE A N 1
ATOM 1535 C CA . ILE A 1 198 ? 7.035 -11.680 -51.633 1.00 62.06 198 ILE A CA 1
ATOM 1536 C C . ILE A 1 198 ? 7.056 -10.481 -50.671 1.00 62.06 198 ILE A C 1
ATOM 1538 O O . ILE A 1 198 ? 6.950 -10.675 -49.459 1.00 62.06 198 ILE A O 1
ATOM 1542 N N . GLY A 1 199 ? 7.169 -9.250 -51.185 1.00 58.28 199 GLY A N 1
ATOM 1543 C CA . GLY A 1 199 ? 7.083 -8.024 -50.385 1.00 58.28 199 GLY A CA 1
ATOM 1544 C C . GLY A 1 199 ? 5.711 -7.848 -49.728 1.00 58.28 199 GLY A C 1
ATOM 1545 O O . GLY A 1 199 ? 5.640 -7.582 -48.531 1.00 58.28 199 GLY A O 1
ATOM 1546 N N . ALA A 1 200 ? 4.635 -8.099 -50.479 1.00 65.94 200 ALA A N 1
ATOM 1547 C CA . ALA A 1 200 ? 3.266 -8.058 -49.966 1.00 65.94 200 ALA A CA 1
ATOM 1548 C C . ALA A 1 200 ? 3.000 -9.138 -48.898 1.00 65.94 200 ALA A C 1
ATOM 1550 O O . ALA A 1 200 ? 2.348 -8.868 -47.893 1.00 65.94 200 ALA A O 1
ATOM 1551 N N . LEU A 1 201 ? 3.555 -10.342 -49.073 1.00 60.59 201 LEU A N 1
ATOM 1552 C CA . LEU A 1 201 ? 3.462 -11.435 -48.095 1.00 60.59 201 LEU A CA 1
ATOM 1553 C C . LEU A 1 201 ? 4.226 -11.148 -46.793 1.00 60.59 201 LEU A C 1
ATOM 1555 O O . LEU A 1 201 ? 3.824 -11.611 -45.728 1.00 60.59 201 LEU A O 1
ATOM 1559 N N . LEU A 1 202 ? 5.334 -10.410 -46.873 1.00 57.66 202 LEU A N 1
ATOM 1560 C CA . LEU A 1 202 ? 6.119 -9.992 -45.710 1.00 57.66 202 LEU A CA 1
ATOM 1561 C C . LEU A 1 202 ? 5.426 -8.880 -44.919 1.00 57.66 202 LEU A C 1
ATOM 1563 O O . LEU A 1 202 ? 5.439 -8.940 -43.692 1.00 57.66 202 LEU A O 1
ATOM 1567 N N . ASP A 1 203 ? 4.793 -7.920 -45.594 1.00 63.44 203 ASP A N 1
ATOM 1568 C CA . ASP A 1 203 ? 4.020 -6.860 -44.938 1.00 63.44 203 ASP A CA 1
ATOM 1569 C C . ASP A 1 203 ? 2.789 -7.417 -44.198 1.00 63.44 203 ASP A C 1
ATOM 1571 O O . ASP A 1 203 ? 2.509 -6.985 -43.081 1.00 63.44 203 ASP A O 1
ATOM 1575 N N . ASP A 1 204 ? 2.110 -8.429 -44.752 1.00 66.88 204 ASP A N 1
ATOM 1576 C CA . ASP A 1 204 ? 0.975 -9.104 -44.095 1.00 66.88 204 ASP A CA 1
ATOM 1577 C C . ASP A 1 204 ? 1.417 -9.926 -42.865 1.00 66.88 204 ASP A C 1
ATOM 1579 O O . ASP A 1 204 ? 0.687 -10.039 -41.884 1.00 66.88 204 ASP A O 1
ATOM 1583 N N . LEU A 1 205 ? 2.644 -10.464 -42.875 1.00 54.09 205 LEU A N 1
ATOM 1584 C CA . LEU A 1 205 ? 3.214 -11.228 -41.756 1.00 54.09 205 LEU A CA 1
ATOM 1585 C C . LEU A 1 205 ? 3.777 -10.339 -40.630 1.00 54.09 205 LEU A C 1
ATOM 1587 O O . LEU A 1 205 ? 3.977 -10.813 -39.514 1.00 54.09 205 LEU A O 1
ATOM 1591 N N . LEU A 1 206 ? 4.091 -9.076 -40.933 1.00 53.78 206 LEU A N 1
ATOM 1592 C CA . LEU A 1 206 ? 4.599 -8.067 -39.992 1.00 53.78 206 LEU A CA 1
ATOM 1593 C C . LEU A 1 206 ? 3.485 -7.178 -39.410 1.00 53.78 206 LEU A C 1
ATOM 1595 O O . LEU A 1 206 ? 3.760 -6.379 -38.512 1.00 53.78 206 LEU A O 1
ATOM 1599 N N . ALA A 1 207 ? 2.256 -7.299 -39.923 1.00 57.19 207 ALA A N 1
ATOM 1600 C CA . ALA A 1 207 ? 1.077 -6.555 -39.483 1.00 57.19 207 ALA A CA 1
ATOM 1601 C C . ALA A 1 207 ? 0.219 -7.282 -38.417 1.00 57.19 207 ALA A C 1
ATOM 1603 O O . ALA A 1 207 ? -0.741 -6.680 -37.927 1.00 57.19 207 ALA A O 1
ATOM 1604 N N . ASP A 1 208 ? 0.577 -8.517 -38.045 1.00 44.06 208 ASP A N 1
ATOM 1605 C CA . ASP A 1 208 ? -0.022 -9.337 -36.966 1.00 44.06 208 ASP A CA 1
ATOM 1606 C C . ASP A 1 208 ? 0.871 -9.353 -35.703 1.00 44.06 208 ASP A C 1
ATOM 1608 O O . ASP A 1 208 ? 0.322 -9.376 -34.573 1.00 44.06 208 ASP A O 1
#

Foldseek 3Di:
DDDPPPPPPPPDPDDDDDDDDDDDDDDDDDDPDDDDDDDDDDDDDDDDDDPPPPPPPPPPPPPPPVNVVVVVVVVVVVVVVVVVCVVVVVVVVVVVVVVVVVVVVVCVVVVVVVVVVVVVVVVVVVVVVVVVVVVVCVVVVVVVVVVVVVVVVVVVVVVVVVVVVVVVVVVVVVPPPDDDPDDDPPPVVVVVVVVVVVVVVVVVVVVD

Secondary structure (DSSP, 8-state):
----SSSSSSS-SSS------------------------------------TT--------PPPHHHHHHHHHHHHHHHHHHHHHHHHHHHHHHHHHHHHHHHHHHHHHHHHHHHHHHHHHHHHHHHHHHHHHHHHHHHHHHHHHHHHHHHHHHHHHHHHHHHHHHHHHHHHHHT--S----SSSSSSHHHHHHHHHHHHHHHHHH--